Protein AF-A0A0F9NE81-F1 (afdb_monomer_lite)

Secondary structure (DSSP, 8-state):
--EEEEESS--TTS--STTEEESS--SS----SEEEEE--SGGGHHHHHHHHHHHTTTS-EEEESGGGTPPP----TTTSS-TTEE--EE--S---TT-SHHHH--S-EEPPP---SEE--S-GGGS-HHHHHHHHHHHHTS--BTTB---EE-S---GGG--HHHHHHHHHH--SEE-----SGGGHHHHHHHHHH---TT-S-S-SSB-----SSSS--SS--PPPP--

Radius of gyration: 19.08 Å; chains: 1; bounding box: 47×37×56 Å

Sequence (231 aa):
MRIARVFPRRTRATPSDDLAFIGEPGLYPPEVDRVQISVSFTWDIPEAERLALAWQSVAPTEVGGPALKTPAGEFMPGQYLRHGYTITSRGCPLKCWFCPVWKAEPQTIELPIKDGWLIQDDNFLACSEKHVRAVFAMLKRQPRKKGKSQVQFTGGLEPAFLKDWHVDLLADLKPAQIFSAYDTPDDLEPLIVAGKNYRPPGSNSVTKLFAATFSSVMSGRFQCLTKPERR

Structure (mmCIF, N/CA/C/O backbone):
data_AF-A0A0F9NE81-F1
#
_entry.id   AF-A0A0F9NE81-F1
#
loop_
_atom_site.group_PDB
_atom_site.id
_atom_site.type_symbol
_atom_site.label_atom_id
_atom_site.label_alt_id
_atom_site.label_comp_id
_atom_site.label_asym_id
_atom_site.label_entity_id
_atom_site.label_seq_id
_atom_site.pdbx_PDB_ins_code
_atom_site.Cartn_x
_atom_site.Cartn_y
_atom_site.Cartn_z
_atom_site.occupancy
_atom_site.B_iso_or_equiv
_atom_site.auth_seq_id
_atom_site.auth_comp_id
_atom_site.auth_asym_id
_atom_site.auth_atom_id
_atom_site.pdbx_PDB_model_num
ATOM 1 N N . MET A 1 1 ? -3.888 -4.250 -23.748 1.00 83.94 1 MET A N 1
ATOM 2 C CA . MET A 1 1 ? -2.462 -3.924 -23.573 1.00 83.94 1 MET A CA 1
ATOM 3 C C . MET A 1 1 ? -1.857 -4.921 -22.594 1.00 83.94 1 MET A C 1
ATOM 5 O O . MET A 1 1 ? -2.375 -5.042 -21.489 1.00 83.94 1 MET A O 1
ATOM 9 N N . ARG A 1 2 ? -0.842 -5.682 -23.008 1.00 93.38 2 ARG A N 1
ATOM 10 C CA . ARG A 1 2 ? -0.093 -6.654 -22.200 1.00 93.38 2 ARG A CA 1
ATOM 11 C C . ARG A 1 2 ? 1.099 -5.947 -21.559 1.00 93.38 2 ARG A C 1
ATOM 13 O O . ARG A 1 2 ? 1.924 -5.383 -22.270 1.00 93.38 2 ARG A O 1
ATOM 20 N N . ILE A 1 3 ? 1.181 -5.973 -20.231 1.00 95.44 3 ILE A N 1
ATOM 21 C CA . ILE A 1 3 ? 2.242 -5.298 -19.475 1.00 95.44 3 ILE A CA 1
ATOM 22 C C . ILE A 1 3 ? 3.012 -6.337 -18.664 1.00 95.44 3 ILE A C 1
ATOM 24 O O . ILE A 1 3 ? 2.429 -6.974 -17.782 1.00 95.44 3 ILE A O 1
ATOM 28 N N . ALA A 1 4 ? 4.314 -6.465 -18.916 1.00 96.88 4 ALA A N 1
ATOM 29 C CA . ALA A 1 4 ? 5.210 -7.187 -18.020 1.00 96.88 4 ALA A CA 1
ATOM 30 C C . ALA A 1 4 ? 5.501 -6.316 -16.793 1.00 96.88 4 ALA A C 1
ATOM 32 O O . ALA A 1 4 ? 6.042 -5.216 -16.908 1.00 96.88 4 ALA A O 1
ATOM 33 N N . ARG A 1 5 ? 5.134 -6.799 -15.608 1.00 96.69 5 ARG A N 1
ATOM 34 C CA . ARG A 1 5 ? 5.411 -6.137 -14.331 1.00 96.69 5 ARG A CA 1
ATOM 35 C C . ARG A 1 5 ? 6.623 -6.786 -13.703 1.00 96.69 5 ARG A C 1
ATOM 37 O O . ARG A 1 5 ? 6.573 -7.948 -13.310 1.00 96.69 5 ARG A O 1
ATOM 44 N N . VAL A 1 6 ? 7.704 -6.035 -13.615 1.00 97.44 6 VAL A N 1
ATOM 45 C CA . VAL A 1 6 ? 8.994 -6.534 -13.152 1.00 97.44 6 VAL A CA 1
ATOM 46 C C . VAL A 1 6 ? 9.261 -5.991 -11.755 1.00 97.44 6 VAL A C 1
ATOM 48 O O . VAL A 1 6 ? 9.052 -4.810 -11.471 1.00 97.44 6 VAL A O 1
ATOM 51 N N . PHE A 1 7 ? 9.725 -6.860 -10.866 1.00 97.38 7 PHE A N 1
ATOM 52 C CA . PHE A 1 7 ? 10.037 -6.518 -9.486 1.00 97.38 7 PHE A CA 1
ATOM 53 C C . PHE A 1 7 ? 11.508 -6.843 -9.192 1.00 97.38 7 PHE A C 1
ATOM 55 O O . PHE A 1 7 ? 11.942 -7.964 -9.471 1.00 97.38 7 PHE A O 1
ATOM 62 N N . PRO A 1 8 ? 12.266 -5.933 -8.551 1.00 96.75 8 PRO A N 1
ATOM 63 C CA . PRO A 1 8 ? 13.643 -6.212 -8.129 1.00 96.75 8 PRO A CA 1
ATOM 64 C C . PRO A 1 8 ? 13.771 -7.411 -7.180 1.00 96.75 8 PRO A C 1
ATOM 66 O O . PRO A 1 8 ? 14.813 -8.056 -7.104 1.00 96.75 8 PRO A O 1
ATOM 69 N N . ARG A 1 9 ? 12.706 -7.734 -6.431 1.00 94.75 9 ARG A N 1
ATOM 70 C CA . ARG A 1 9 ? 12.662 -8.914 -5.563 1.00 94.75 9 ARG A CA 1
ATOM 71 C C . ARG A 1 9 ? 11.263 -9.460 -5.336 1.00 94.75 9 ARG A C 1
ATOM 73 O O . ARG A 1 9 ? 10.263 -8.748 -5.418 1.00 94.75 9 ARG A O 1
ATOM 80 N N . ARG A 1 10 ? 11.212 -10.731 -4.929 1.00 95.12 10 ARG A N 1
ATOM 81 C CA . ARG A 1 10 ? 9.987 -11.388 -4.466 1.00 95.12 10 ARG A CA 1
ATOM 82 C C . ARG A 1 10 ? 9.644 -10.966 -3.039 1.00 95.12 10 ARG A C 1
ATOM 84 O O . ARG A 1 10 ? 10.470 -11.049 -2.134 1.00 95.12 10 ARG A O 1
ATOM 91 N N . THR A 1 11 ? 8.385 -10.611 -2.821 1.00 93.94 11 THR A N 1
ATOM 92 C CA . THR A 1 11 ? 7.780 -10.407 -1.501 1.00 93.94 11 THR A CA 1
ATOM 93 C C . THR A 1 11 ? 6.480 -11.209 -1.391 1.00 93.94 11 THR A C 1
ATOM 95 O O . THR A 1 11 ? 6.041 -11.857 -2.343 1.00 93.94 11 THR A O 1
ATOM 98 N N . ARG A 1 12 ? 5.821 -11.159 -0.226 1.00 93.62 12 ARG A N 1
ATOM 99 C CA . ARG A 1 12 ? 4.468 -11.725 -0.064 1.00 93.62 12 ARG A CA 1
ATOM 100 C C . ARG A 1 12 ? 3.414 -10.982 -0.890 1.00 93.62 12 ARG A C 1
ATOM 102 O O . ARG A 1 12 ? 2.412 -11.589 -1.256 1.00 93.62 12 ARG A O 1
ATOM 109 N N . ALA A 1 13 ? 3.664 -9.707 -1.180 1.00 94.50 13 ALA A N 1
ATOM 110 C CA . ALA A 1 13 ? 2.779 -8.857 -1.958 1.00 94.50 13 ALA A CA 1
ATOM 111 C C . ALA A 1 13 ? 3.018 -8.973 -3.468 1.00 94.50 13 ALA A C 1
ATOM 113 O O . ALA A 1 13 ? 2.185 -8.501 -4.230 1.00 94.50 13 ALA A O 1
ATOM 114 N N . THR A 1 14 ? 4.102 -9.617 -3.917 1.00 95.25 14 THR A N 1
ATOM 115 C CA . THR A 1 14 ? 4.347 -9.808 -5.352 1.00 95.25 14 THR A CA 1
ATOM 116 C C . THR A 1 14 ? 3.206 -10.636 -5.967 1.00 95.25 14 THR A C 1
ATOM 118 O O . THR A 1 14 ? 2.890 -11.711 -5.418 1.00 95.25 14 THR A O 1
ATOM 121 N N . PRO A 1 15 ? 2.580 -10.153 -7.063 1.00 96.19 15 PRO A N 1
ATOM 122 C CA . PRO A 1 15 ? 1.607 -10.916 -7.839 1.00 96.19 15 PRO A CA 1
ATOM 123 C C . PRO A 1 15 ? 2.171 -12.266 -8.290 1.00 96.19 15 PRO A C 1
ATOM 125 O O . PRO A 1 15 ? 3.383 -12.482 -8.304 1.00 96.19 15 PRO A O 1
ATOM 128 N N . SER A 1 16 ? 1.282 -13.203 -8.595 1.00 93.00 16 SER A N 1
ATOM 129 C CA . SER A 1 16 ? 1.643 -14.582 -8.947 1.00 93.00 16 SER A CA 1
ATOM 130 C C . SER A 1 16 ? 1.145 -15.000 -10.325 1.00 93.00 16 SER A C 1
ATOM 132 O O . SER A 1 16 ? 1.100 -16.192 -10.599 1.00 93.00 16 SER A O 1
ATOM 134 N N . ASP A 1 17 ? 0.704 -14.043 -11.135 1.00 94.12 17 ASP A N 1
ATOM 135 C CA . ASP A 1 17 ? 0.271 -14.286 -12.506 1.00 94.12 17 ASP A CA 1
ATOM 136 C C . ASP A 1 17 ? 1.465 -14.280 -13.480 1.00 94.12 17 ASP A C 1
ATOM 138 O O . ASP A 1 17 ? 2.561 -13.832 -13.133 1.00 94.12 17 ASP A O 1
ATOM 142 N N . ASP A 1 18 ? 1.237 -14.760 -14.701 1.00 93.88 18 ASP A N 1
ATOM 143 C CA . ASP A 1 18 ? 2.292 -15.030 -15.689 1.00 93.88 18 ASP A CA 1
ATOM 144 C C . ASP A 1 18 ? 3.001 -13.777 -16.220 1.00 93.88 18 ASP A C 1
ATOM 146 O O . ASP A 1 18 ? 4.070 -13.874 -16.818 1.00 93.88 18 ASP A O 1
ATOM 150 N N . LEU A 1 19 ? 2.426 -12.591 -16.006 1.00 95.75 19 LEU A N 1
ATOM 151 C CA . LEU A 1 19 ? 3.010 -11.319 -16.424 1.00 95.75 19 LEU A CA 1
ATOM 152 C C . LEU A 1 19 ? 3.724 -10.594 -15.270 1.00 95.75 19 LEU A C 1
ATOM 154 O O . LEU A 1 19 ? 4.053 -9.413 -15.404 1.00 95.75 19 LEU A O 1
ATOM 158 N N . ALA A 1 20 ? 3.954 -11.272 -14.141 1.00 96.25 20 ALA A N 1
ATOM 159 C CA . ALA A 1 20 ? 4.722 -10.769 -13.009 1.00 96.25 20 ALA A CA 1
ATOM 160 C C . ALA A 1 20 ? 6.095 -11.458 -12.919 1.00 96.25 20 ALA A C 1
ATOM 162 O O . ALA A 1 20 ? 6.207 -12.641 -12.598 1.00 96.25 20 ALA A O 1
ATOM 163 N N . PHE A 1 21 ? 7.159 -10.691 -13.143 1.00 96.75 21 PHE A N 1
ATOM 164 C CA . PHE A 1 21 ? 8.534 -11.180 -13.223 1.00 96.75 21 PHE A CA 1
ATOM 165 C C . PHE A 1 21 ? 9.380 -10.693 -12.054 1.00 96.75 21 PHE A C 1
ATOM 167 O O . PHE A 1 21 ? 9.176 -9.606 -11.512 1.00 96.75 21 PHE A O 1
ATOM 174 N N . ILE A 1 22 ? 10.368 -11.500 -11.676 1.00 96.38 22 ILE A N 1
ATOM 175 C CA . ILE A 1 22 ? 11.385 -11.127 -10.695 1.00 96.38 22 ILE A CA 1
ATOM 176 C C . ILE A 1 22 ? 12.741 -11.326 -11.350 1.00 96.38 22 ILE A C 1
ATOM 178 O O . ILE A 1 22 ? 13.065 -12.447 -11.739 1.00 96.38 22 ILE A O 1
ATOM 182 N N . GLY A 1 23 ? 13.525 -10.256 -11.424 1.00 92.75 23 GLY A N 1
ATOM 183 C CA . GLY A 1 23 ? 14.820 -10.275 -12.092 1.00 92.75 23 GLY A CA 1
ATOM 184 C C . GLY A 1 23 ? 14.729 -10.065 -13.607 1.00 92.75 23 GLY A C 1
ATOM 185 O O . GLY A 1 23 ? 13.815 -9.409 -14.114 1.00 92.75 23 GLY A O 1
ATOM 186 N N . GLU A 1 24 ? 15.739 -10.570 -14.308 1.00 94.75 24 GLU A N 1
ATOM 187 C CA . GLU A 1 24 ? 15.947 -10.404 -15.750 1.00 94.75 24 GLU A CA 1
ATOM 188 C C . GLU A 1 24 ? 14.890 -11.120 -16.607 1.00 94.75 24 GLU A C 1
ATOM 190 O O . GLU A 1 24 ? 14.226 -12.045 -16.122 1.00 94.75 24 GLU A O 1
ATOM 195 N N . PRO A 1 25 ? 14.735 -10.728 -17.887 1.00 94.06 25 PRO A N 1
ATOM 196 C CA . PRO A 1 25 ? 13.959 -11.523 -18.826 1.00 94.06 25 PRO A CA 1
ATOM 197 C C . PRO A 1 25 ? 14.569 -12.923 -18.972 1.00 94.06 25 PRO A C 1
ATOM 199 O O . PRO A 1 25 ? 15.787 -13.096 -18.993 1.00 94.06 25 PRO A O 1
ATOM 202 N N . GLY A 1 26 ? 13.710 -13.939 -19.071 1.00 90.62 26 GLY A N 1
ATOM 203 C CA . GLY A 1 26 ? 14.148 -15.298 -19.390 1.00 90.62 26 GLY A CA 1
ATOM 204 C C . GLY A 1 26 ? 14.634 -15.422 -20.838 1.00 90.62 26 GLY A C 1
ATOM 205 O O . GLY A 1 26 ? 14.509 -14.490 -21.627 1.00 90.62 26 GLY A O 1
ATOM 206 N N . LEU A 1 27 ? 15.122 -16.610 -21.212 1.00 89.62 27 LEU A N 1
ATOM 207 C CA . LEU A 1 27 ? 15.606 -16.893 -22.575 1.00 89.62 27 LEU A CA 1
ATOM 208 C C . LEU A 1 27 ? 14.540 -16.654 -23.662 1.00 89.62 27 LEU A C 1
ATOM 210 O O . LEU A 1 27 ? 14.871 -16.283 -24.783 1.00 89.62 27 LEU A O 1
ATOM 214 N N . TYR A 1 28 ? 13.268 -16.850 -23.311 1.00 90.44 28 TYR A N 1
ATOM 215 C CA . TYR A 1 28 ? 12.116 -16.615 -24.177 1.00 90.44 28 TYR A CA 1
ATOM 216 C C . TYR A 1 28 ? 11.145 -15.669 -23.457 1.00 90.44 28 TYR A C 1
ATOM 218 O O . TYR A 1 28 ? 10.222 -16.139 -22.783 1.00 90.44 28 TYR A O 1
ATOM 226 N N . PRO A 1 29 ? 11.387 -14.345 -23.495 1.00 88.56 29 PRO A N 1
ATOM 227 C CA . PRO A 1 29 ? 10.509 -13.386 -22.840 1.00 88.56 29 PRO A CA 1
ATOM 228 C C . PRO A 1 29 ? 9.143 -13.353 -23.544 1.00 88.56 29 PRO A C 1
ATOM 230 O O . PRO A 1 29 ? 9.068 -13.566 -24.756 1.00 88.56 29 PRO A O 1
ATOM 233 N N . PRO A 1 30 ? 8.046 -13.101 -22.809 1.00 89.50 30 PRO A N 1
ATOM 234 C CA . PRO A 1 30 ? 6.728 -13.003 -23.420 1.00 89.50 30 PRO A CA 1
ATOM 235 C C . PRO A 1 30 ? 6.648 -11.790 -24.350 1.00 89.50 30 PRO A C 1
ATOM 237 O O . PRO A 1 30 ? 7.248 -10.747 -24.089 1.00 89.50 30 PRO A O 1
ATOM 240 N N . GLU A 1 31 ? 5.811 -11.885 -25.377 1.00 93.00 31 GLU A N 1
ATOM 241 C CA . GLU A 1 31 ? 5.428 -10.710 -26.151 1.00 93.00 31 GLU A CA 1
ATOM 242 C C . GLU A 1 31 ? 4.540 -9.790 -25.304 1.00 93.00 31 GLU A C 1
ATOM 244 O O . GLU A 1 31 ? 3.419 -10.146 -24.923 1.00 93.00 31 GLU A O 1
ATOM 249 N N . VAL A 1 32 ? 5.037 -8.591 -25.015 1.00 96.44 32 VAL A N 1
ATOM 250 C CA . VAL A 1 32 ? 4.342 -7.572 -24.225 1.00 96.44 32 VAL A CA 1
ATOM 251 C C . VAL A 1 32 ? 4.456 -6.215 -24.901 1.00 96.44 32 VAL A C 1
ATOM 253 O O . VAL A 1 32 ? 5.421 -5.940 -25.604 1.00 96.44 32 VAL A O 1
ATOM 256 N N . ASP A 1 33 ? 3.468 -5.354 -24.673 1.00 96.94 33 ASP A N 1
ATOM 257 C CA . ASP A 1 33 ? 3.447 -4.017 -25.269 1.00 96.94 33 ASP A CA 1
ATOM 258 C C . ASP A 1 33 ? 4.377 -3.057 -24.511 1.00 96.94 33 ASP A C 1
ATOM 260 O O . ASP A 1 33 ? 4.914 -2.117 -25.095 1.00 96.94 33 ASP A O 1
ATOM 264 N N . ARG A 1 34 ? 4.542 -3.272 -23.195 1.00 96.94 34 ARG A N 1
ATOM 265 C CA . ARG A 1 34 ? 5.405 -2.483 -22.301 1.00 96.94 34 ARG A CA 1
ATOM 266 C C . ARG A 1 34 ? 5.920 -3.311 -21.129 1.00 96.94 34 ARG A C 1
ATOM 268 O O . ARG A 1 34 ? 5.266 -4.258 -20.682 1.00 96.94 34 ARG A O 1
ATOM 275 N N . VAL A 1 35 ? 7.048 -2.878 -20.579 1.00 97.62 35 VAL A N 1
ATOM 276 C CA . VAL A 1 35 ? 7.594 -3.354 -19.307 1.00 97.62 35 VAL A CA 1
ATOM 277 C C . VAL A 1 35 ? 7.510 -2.231 -18.281 1.00 97.62 35 VAL A C 1
ATOM 279 O O . VAL A 1 35 ? 7.878 -1.090 -18.550 1.00 97.62 35 VAL A O 1
ATOM 282 N N . GLN A 1 36 ? 7.041 -2.555 -17.082 1.00 96.44 36 GLN A N 1
ATOM 283 C CA . GLN A 1 36 ? 7.003 -1.625 -15.963 1.00 96.44 36 GLN A CA 1
ATOM 284 C C . GLN A 1 36 ? 7.694 -2.239 -14.757 1.00 96.44 36 GLN A C 1
ATOM 286 O O . GLN A 1 36 ? 7.248 -3.251 -14.208 1.00 96.44 36 GLN A O 1
ATOM 291 N N . ILE A 1 37 ? 8.786 -1.609 -14.342 1.00 97.06 37 ILE A N 1
ATOM 292 C CA . ILE A 1 37 ? 9.553 -2.007 -13.171 1.00 97.06 37 ILE A CA 1
ATOM 293 C C . ILE A 1 37 ? 9.000 -1.256 -11.965 1.00 97.06 37 ILE A C 1
ATOM 295 O O . ILE A 1 37 ? 9.088 -0.032 -11.888 1.00 97.06 37 ILE A O 1
ATOM 299 N N . SER A 1 38 ? 8.422 -1.996 -11.020 1.00 95.19 38 SER A N 1
ATOM 300 C CA . SER A 1 38 ? 7.841 -1.443 -9.797 1.00 95.19 38 SER A CA 1
ATOM 301 C C . SER A 1 38 ? 8.807 -1.601 -8.624 1.00 95.19 38 SER A C 1
ATOM 303 O O . SER A 1 38 ? 9.006 -2.700 -8.100 1.00 95.19 38 SER A O 1
ATOM 305 N N . VAL A 1 39 ? 9.358 -0.482 -8.161 1.00 94.44 39 VAL A N 1
ATOM 306 C CA . VAL A 1 39 ? 10.347 -0.415 -7.083 1.00 94.44 39 VAL A CA 1
ATOM 307 C C . VAL A 1 39 ? 9.670 -0.023 -5.774 1.00 94.44 39 VAL A C 1
ATOM 309 O O . VAL A 1 39 ? 9.264 1.122 -5.569 1.00 94.44 39 VAL A O 1
ATOM 312 N N . SER A 1 40 ? 9.539 -0.985 -4.861 1.00 91.12 40 SER A N 1
ATOM 313 C CA . SER A 1 40 ? 8.933 -0.746 -3.543 1.00 91.12 40 SER A CA 1
ATOM 314 C C . SER A 1 40 ? 9.908 -0.154 -2.526 1.00 91.12 40 SER A C 1
ATOM 316 O O . SER A 1 40 ? 9.478 0.556 -1.623 1.00 91.12 40 SER A O 1
ATOM 318 N N . PHE A 1 41 ? 11.205 -0.441 -2.656 1.00 91.00 41 PHE A N 1
ATOM 319 C CA . PHE A 1 41 ? 12.218 -0.090 -1.663 1.00 91.00 41 PHE A CA 1
ATOM 320 C C . PHE A 1 41 ? 13.347 0.738 -2.273 1.00 91.00 41 PHE A C 1
ATOM 322 O O . PHE A 1 41 ? 13.853 0.412 -3.343 1.00 91.00 41 PHE A O 1
ATOM 329 N N . THR A 1 42 ? 13.787 1.787 -1.579 1.00 91.50 42 THR A N 1
ATOM 330 C CA . THR A 1 42 ? 14.818 2.711 -2.086 1.00 91.50 42 THR A CA 1
ATOM 331 C C . THR A 1 42 ? 16.174 2.038 -2.301 1.00 91.50 42 THR A C 1
ATOM 333 O O . THR A 1 42 ? 16.909 2.410 -3.207 1.00 91.50 42 THR A O 1
ATOM 336 N N . TRP A 1 43 ? 16.498 0.993 -1.538 1.00 94.06 43 TRP A N 1
ATOM 337 C CA . TRP A 1 43 ? 17.731 0.221 -1.730 1.00 94.06 43 TRP A CA 1
ATOM 338 C C . TRP A 1 43 ? 17.689 -0.733 -2.929 1.00 94.06 43 TRP A C 1
ATOM 340 O O . TRP A 1 43 ? 18.725 -1.291 -3.278 1.00 94.06 43 TRP A O 1
ATOM 350 N N . ASP A 1 44 ? 16.525 -0.911 -3.558 1.00 96.19 44 ASP A N 1
ATOM 351 C CA . ASP A 1 44 ? 16.372 -1.693 -4.789 1.00 96.19 44 ASP A CA 1
ATOM 352 C C . ASP A 1 44 ? 16.448 -0.837 -6.053 1.00 96.19 44 ASP A C 1
ATOM 354 O O . ASP A 1 44 ? 16.364 -1.382 -7.150 1.00 96.19 44 ASP A O 1
ATOM 358 N N . ILE A 1 45 ? 16.625 0.481 -5.923 1.00 95.69 45 ILE A N 1
ATOM 359 C CA . ILE A 1 45 ? 16.759 1.384 -7.072 1.00 95.69 45 ILE A CA 1
ATOM 360 C C . ILE A 1 45 ? 17.912 0.954 -8.001 1.00 95.69 45 ILE A C 1
ATOM 362 O O . ILE A 1 45 ? 17.647 0.819 -9.194 1.00 95.69 45 ILE A O 1
ATOM 366 N N . PRO A 1 46 ? 19.129 0.618 -7.513 1.00 97.38 46 PRO A N 1
ATOM 367 C CA . PRO A 1 46 ? 20.207 0.175 -8.405 1.00 97.38 46 PRO A CA 1
ATOM 368 C C . PRO A 1 46 ? 19.870 -1.110 -9.173 1.00 97.38 46 PRO A C 1
ATOM 370 O O . PRO A 1 46 ? 20.226 -1.264 -10.339 1.00 97.38 46 PRO A O 1
ATOM 373 N N . GLU A 1 47 ? 19.151 -2.039 -8.535 1.00 97.56 47 GLU A N 1
ATOM 374 C CA . GLU A 1 47 ? 18.699 -3.260 -9.207 1.00 97.56 47 GLU A CA 1
ATOM 375 C C . GLU A 1 47 ? 17.616 -2.948 -10.241 1.00 97.56 47 GLU A C 1
ATOM 377 O O . GLU A 1 47 ? 17.621 -3.509 -11.330 1.00 97.56 47 GLU A O 1
ATOM 382 N N . ALA A 1 48 ? 16.711 -2.018 -9.948 1.00 97.06 48 ALA A N 1
ATOM 383 C CA . ALA A 1 48 ? 15.692 -1.588 -10.893 1.00 97.06 48 ALA A CA 1
ATOM 384 C C . ALA A 1 48 ? 16.286 -0.935 -12.149 1.00 97.06 48 ALA A C 1
ATOM 386 O O . ALA A 1 48 ? 15.825 -1.220 -13.249 1.00 97.06 48 ALA A O 1
ATOM 387 N N . GLU A 1 49 ? 17.325 -0.110 -12.001 1.00 97.25 49 GLU A N 1
ATOM 388 C CA . GLU A 1 49 ? 18.055 0.492 -13.125 1.00 97.25 49 GLU A CA 1
ATOM 389 C C . GLU A 1 49 ? 18.730 -0.581 -13.988 1.00 97.25 49 GLU A C 1
ATOM 391 O O . GLU A 1 49 ? 18.600 -0.579 -15.213 1.00 97.25 49 GLU A O 1
ATOM 396 N N . ARG A 1 50 ? 19.382 -1.560 -13.350 1.00 97.94 50 ARG A N 1
ATOM 397 C CA . ARG A 1 50 ? 19.985 -2.709 -14.035 1.00 97.94 50 ARG A CA 1
ATOM 398 C C . ARG A 1 50 ? 18.941 -3.529 -14.800 1.00 97.94 50 ARG A C 1
ATOM 400 O O . ARG A 1 50 ? 19.168 -3.907 -15.947 1.00 97.94 50 ARG A O 1
ATOM 407 N N . LEU A 1 51 ? 17.783 -3.774 -14.186 1.00 97.88 51 LEU A N 1
ATOM 408 C CA . LEU A 1 51 ? 16.670 -4.478 -14.820 1.00 97.88 51 LEU A CA 1
ATOM 409 C C . LEU A 1 51 ? 16.063 -3.676 -15.971 1.00 97.88 51 LEU A C 1
ATOM 411 O O . LEU A 1 51 ? 15.693 -4.275 -16.976 1.00 97.88 51 LEU A O 1
ATOM 415 N N . ALA A 1 52 ? 16.003 -2.348 -15.879 1.00 97.56 52 ALA A N 1
ATOM 416 C CA . ALA A 1 52 ? 15.507 -1.510 -16.968 1.00 97.56 52 ALA A CA 1
ATOM 417 C C . ALA A 1 52 ? 16.342 -1.701 -18.237 1.00 97.56 52 ALA A C 1
ATOM 419 O O . ALA A 1 52 ? 15.788 -1.904 -19.315 1.00 97.56 52 ALA A O 1
ATOM 420 N N . LEU A 1 53 ? 17.669 -1.748 -18.088 1.00 97.50 53 LEU A N 1
ATOM 421 C CA . LEU A 1 53 ? 18.591 -2.029 -19.189 1.00 97.50 53 LEU A CA 1
ATOM 422 C C . LEU A 1 53 ? 18.432 -3.448 -19.749 1.00 97.50 53 LEU A C 1
ATOM 424 O O . LEU A 1 53 ? 18.559 -3.640 -20.955 1.00 97.50 53 LEU A O 1
ATOM 428 N N . ALA A 1 54 ? 18.155 -4.441 -18.901 1.00 96.56 54 ALA A N 1
ATOM 429 C CA . ALA A 1 54 ? 17.960 -5.821 -19.345 1.00 96.56 54 ALA A CA 1
ATOM 430 C C . ALA A 1 54 ? 16.641 -6.006 -20.115 1.00 96.56 54 ALA A C 1
ATOM 432 O O . ALA A 1 54 ? 16.592 -6.734 -21.102 1.00 96.56 54 ALA A O 1
ATOM 433 N N . TRP A 1 55 ? 15.574 -5.337 -19.675 1.00 97.31 55 TRP A N 1
ATOM 434 C CA . TRP A 1 55 ? 14.234 -5.475 -20.242 1.00 97.31 55 TRP A CA 1
ATOM 435 C C . TRP A 1 55 ? 13.962 -4.562 -21.448 1.00 97.31 55 TRP A C 1
ATOM 437 O O . TRP A 1 55 ? 13.034 -4.843 -22.207 1.00 97.31 55 TRP A O 1
ATOM 447 N N . GLN A 1 56 ? 14.780 -3.528 -21.688 1.00 96.25 56 GLN A N 1
ATOM 448 C CA . GLN A 1 56 ? 14.598 -2.606 -22.823 1.00 96.25 56 GLN A CA 1
ATOM 449 C C . GLN A 1 56 ? 14.646 -3.296 -24.199 1.00 96.25 56 GLN A C 1
ATOM 451 O O . GLN A 1 56 ? 14.098 -2.773 -25.164 1.00 96.25 56 GLN A O 1
ATOM 456 N N . SER A 1 57 ? 15.306 -4.457 -24.299 1.00 93.38 57 SER A N 1
ATOM 457 C CA . SER A 1 57 ? 15.373 -5.265 -25.524 1.00 93.38 57 SER A CA 1
ATOM 458 C C . SER A 1 57 ? 14.073 -6.018 -25.820 1.00 93.38 57 SER A C 1
ATOM 460 O O . SER A 1 57 ? 13.868 -6.451 -26.950 1.00 93.38 57 SER A O 1
ATOM 462 N N . VAL A 1 58 ? 13.201 -6.174 -24.818 1.00 95.62 58 VAL A N 1
ATOM 463 C CA . VAL A 1 58 ? 11.919 -6.880 -24.928 1.00 95.62 58 VAL A CA 1
ATOM 464 C C . VAL A 1 58 ? 10.811 -5.920 -25.356 1.00 95.62 58 VAL A C 1
ATOM 466 O O . VAL A 1 58 ? 10.075 -6.211 -26.294 1.00 95.62 58 VAL A O 1
ATOM 469 N N . ALA A 1 59 ? 10.676 -4.783 -24.666 1.00 96.69 59 ALA A N 1
ATOM 470 C CA . ALA A 1 59 ? 9.661 -3.765 -24.941 1.00 96.69 59 ALA A CA 1
ATOM 471 C C . ALA A 1 59 ? 10.036 -2.418 -24.283 1.00 96.69 59 ALA A C 1
ATOM 473 O O . ALA A 1 59 ? 10.906 -2.385 -23.403 1.00 96.69 59 ALA A O 1
ATOM 474 N N . PRO A 1 60 ? 9.363 -1.299 -24.637 1.00 97.50 60 PRO A N 1
ATOM 475 C CA . PRO A 1 60 ? 9.544 -0.023 -23.947 1.00 97.50 60 PRO A CA 1
ATOM 476 C C . PRO A 1 60 ? 9.397 -0.185 -22.431 1.00 97.50 60 PRO A C 1
ATOM 478 O O . PRO A 1 60 ? 8.385 -0.704 -21.951 1.00 97.50 60 PRO A O 1
ATOM 481 N N . THR A 1 61 ? 10.431 0.228 -21.696 1.00 97.38 61 THR A N 1
ATOM 482 C CA . THR A 1 61 ? 10.566 -0.033 -20.259 1.00 97.38 61 THR A CA 1
ATOM 483 C C . THR A 1 61 ? 10.502 1.262 -19.455 1.00 97.38 61 THR A C 1
ATOM 485 O O . THR A 1 61 ? 11.237 2.209 -19.723 1.00 97.38 61 THR A O 1
ATOM 488 N N . GLU A 1 62 ? 9.633 1.288 -18.447 1.00 95.69 62 GLU A N 1
ATOM 489 C CA . GLU A 1 62 ? 9.468 2.394 -17.501 1.00 95.69 62 GLU A CA 1
ATOM 490 C C . GLU A 1 62 ? 9.792 1.912 -16.079 1.00 95.69 62 GLU A C 1
ATOM 492 O O . GLU A 1 62 ? 9.423 0.801 -15.690 1.00 95.69 62 GLU A O 1
ATOM 497 N N . VAL A 1 63 ? 10.453 2.755 -15.283 1.00 95.25 63 VAL A N 1
ATOM 498 C CA . VAL A 1 63 ? 10.727 2.484 -13.865 1.00 95.25 63 VAL A CA 1
ATOM 499 C C . VAL A 1 63 ? 9.873 3.414 -13.013 1.00 95.25 63 VAL A C 1
ATOM 501 O O . VAL A 1 63 ? 9.863 4.626 -13.218 1.00 95.25 63 VAL A O 1
ATOM 504 N N . GLY A 1 64 ? 9.159 2.852 -12.044 1.00 92.75 64 GLY A N 1
ATOM 505 C CA . GLY A 1 64 ? 8.305 3.605 -11.134 1.00 92.75 64 GLY A CA 1
ATOM 506 C C . GLY A 1 64 ? 8.128 2.902 -9.796 1.00 92.75 64 GLY A C 1
ATOM 507 O O . GLY A 1 64 ? 8.820 1.937 -9.473 1.00 92.75 64 GLY A O 1
ATOM 508 N N . GLY A 1 65 ? 7.173 3.380 -9.007 1.00 88.88 65 GLY A N 1
ATOM 509 C CA . GLY A 1 65 ? 6.779 2.770 -7.743 1.00 88.88 65 GLY A CA 1
ATOM 510 C C . GLY A 1 65 ? 7.114 3.622 -6.515 1.00 88.88 65 GLY A C 1
ATOM 511 O O . GLY A 1 65 ? 7.722 4.691 -6.628 1.00 88.88 65 GLY A O 1
ATOM 512 N N . PRO A 1 66 ? 6.713 3.157 -5.317 1.00 86.12 66 PRO A N 1
ATOM 513 C CA . PRO A 1 66 ? 6.774 3.955 -4.090 1.00 86.12 66 PRO A CA 1
ATOM 514 C C . PRO A 1 66 ? 8.170 4.488 -3.742 1.00 86.12 66 PRO A C 1
ATOM 516 O O . PRO A 1 66 ? 8.299 5.607 -3.247 1.00 86.12 66 PRO A O 1
ATOM 519 N N . ALA A 1 67 ? 9.228 3.728 -4.042 1.00 89.25 67 ALA A N 1
ATOM 520 C CA . ALA A 1 67 ? 10.605 4.133 -3.761 1.00 89.25 67 ALA A CA 1
ATOM 521 C C . ALA A 1 67 ? 11.038 5.386 -4.533 1.00 89.25 67 ALA A C 1
ATOM 523 O O . ALA A 1 67 ? 11.818 6.190 -4.022 1.00 89.25 67 ALA A O 1
ATOM 524 N N . LEU A 1 68 ? 10.512 5.555 -5.748 1.00 87.06 68 LEU A N 1
ATOM 525 C CA . LEU A 1 68 ? 10.805 6.687 -6.623 1.00 87.06 68 LEU A CA 1
ATOM 526 C C . LEU A 1 68 ? 9.854 7.865 -6.397 1.00 87.06 68 LEU A C 1
ATOM 528 O O . LEU A 1 68 ? 9.979 8.882 -7.072 1.00 87.06 68 LEU A O 1
ATOM 532 N N . LYS A 1 69 ? 8.922 7.754 -5.436 1.00 82.25 69 LYS A N 1
ATOM 533 C CA . LYS A 1 69 ? 7.923 8.787 -5.117 1.00 82.25 69 LYS A CA 1
ATOM 534 C C . LYS A 1 69 ?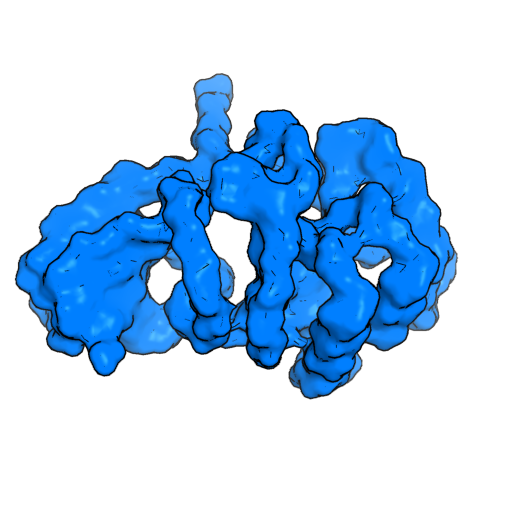 7.093 9.203 -6.335 1.00 82.25 69 LYS A C 1
ATOM 536 O O . LYS A 1 69 ? 6.620 10.334 -6.412 1.00 82.25 69 LYS A O 1
ATOM 541 N N . THR A 1 70 ? 6.929 8.300 -7.298 1.00 77.25 70 THR A N 1
ATOM 542 C CA . THR A 1 70 ? 6.046 8.530 -8.438 1.00 77.25 70 THR A CA 1
ATOM 543 C C . THR A 1 70 ? 4.606 8.542 -7.930 1.00 77.25 70 THR A C 1
ATOM 545 O O . THR A 1 70 ? 4.226 7.557 -7.284 1.00 77.25 70 THR A O 1
ATOM 548 N N . PRO A 1 71 ? 3.810 9.594 -8.211 1.00 71.00 71 PRO A N 1
ATOM 549 C CA . PRO A 1 71 ? 2.398 9.620 -7.860 1.00 71.00 71 PRO A CA 1
ATOM 550 C C . PRO A 1 71 ? 1.721 8.371 -8.393 1.00 71.00 71 PRO A C 1
ATOM 552 O O . PRO A 1 71 ? 1.910 7.988 -9.553 1.00 71.00 71 PRO A O 1
ATOM 555 N N . ALA A 1 72 ? 0.975 7.705 -7.531 1.00 73.69 72 ALA A N 1
ATOM 556 C CA . ALA A 1 72 ? 0.403 6.430 -7.881 1.00 73.69 72 ALA A CA 1
ATOM 557 C C . ALA A 1 72 ? -1.065 6.640 -8.266 1.00 73.69 72 ALA A C 1
ATOM 559 O O . ALA A 1 72 ? -1.849 7.208 -7.513 1.00 73.69 72 ALA A O 1
ATOM 560 N N . GLY A 1 73 ? -1.427 6.210 -9.476 1.00 81.19 73 GLY A N 1
ATOM 561 C CA . GLY A 1 73 ? -2.774 6.390 -10.020 1.00 81.19 73 GLY A CA 1
ATOM 562 C C . GLY A 1 73 ? -3.827 5.488 -9.367 1.00 81.19 73 GLY A C 1
ATOM 563 O O . GLY A 1 73 ? -3.713 5.082 -8.202 1.00 81.19 73 GLY A O 1
ATOM 564 N N . GLU A 1 74 ? -4.854 5.134 -10.144 1.00 87.94 74 GLU A N 1
ATOM 565 C CA . GLU A 1 74 ? -5.898 4.203 -9.702 1.00 87.94 74 GLU A CA 1
ATOM 566 C C . GLU A 1 74 ? -5.294 2.889 -9.178 1.00 87.94 74 GLU A C 1
ATOM 568 O O . GLU A 1 74 ? -4.313 2.358 -9.706 1.00 87.94 74 GLU A O 1
ATOM 573 N N . PHE A 1 75 ? -5.888 2.359 -8.109 1.00 93.81 75 PHE A N 1
ATOM 574 C CA . PHE A 1 75 ? -5.546 1.041 -7.605 1.00 93.81 75 PHE A CA 1
ATOM 575 C C . PHE A 1 75 ? -6.307 -0.056 -8.364 1.00 93.81 75 PHE A C 1
ATOM 577 O O . PHE A 1 75 ? -7.537 -0.121 -8.342 1.00 93.81 75 PHE A O 1
ATOM 584 N N . MET A 1 76 ? -5.545 -0.965 -8.975 1.00 93.94 76 MET A N 1
ATOM 585 C CA . MET A 1 76 ? -6.055 -2.134 -9.687 1.00 93.94 76 MET A CA 1
ATOM 586 C C . MET A 1 76 ? -5.642 -3.423 -8.952 1.00 93.94 76 MET A C 1
ATOM 588 O O . MET A 1 76 ? -4.448 -3.750 -8.906 1.00 93.94 76 MET A O 1
ATOM 592 N N . PRO A 1 77 ? -6.595 -4.179 -8.373 1.00 94.50 77 PRO A N 1
ATOM 593 C CA . PRO A 1 77 ? -6.297 -5.415 -7.654 1.00 94.50 77 PRO A CA 1
ATOM 594 C C . PRO A 1 77 ? -5.570 -6.434 -8.531 1.00 94.50 77 PRO A C 1
ATOM 596 O O . PRO A 1 77 ? -5.984 -6.709 -9.653 1.00 94.50 77 PRO A O 1
ATOM 599 N N . GLY A 1 78 ? -4.502 -7.043 -8.010 1.00 93.38 78 GLY A N 1
ATOM 600 C CA . GLY A 1 78 ? -3.708 -8.021 -8.760 1.00 93.38 78 GLY A CA 1
ATOM 601 C C . GLY A 1 78 ? -2.654 -7.426 -9.684 1.00 93.38 78 GLY A C 1
ATOM 602 O O . GLY A 1 78 ? -1.774 -8.169 -10.104 1.00 93.38 78 GLY A O 1
ATOM 603 N N . GLN A 1 79 ? -2.694 -6.118 -9.978 1.00 93.12 79 GLN A N 1
ATOM 604 C CA . GLN A 1 79 ? -1.738 -5.508 -10.902 1.00 93.12 79 GLN A CA 1
ATOM 605 C C . GLN A 1 79 ? -0.342 -5.445 -10.273 1.00 93.12 79 GLN A C 1
ATOM 607 O O . GLN A 1 79 ? 0.494 -6.269 -10.603 1.00 93.12 79 GLN A O 1
ATOM 612 N N . TYR A 1 80 ? -0.063 -4.546 -9.330 1.00 94.50 80 TYR A N 1
ATOM 613 C CA . TYR A 1 80 ? 1.266 -4.495 -8.680 1.00 94.50 80 TYR A CA 1
ATOM 614 C C . TYR A 1 80 ? 1.305 -5.150 -7.302 1.00 94.50 80 TYR A C 1
ATOM 616 O O . TYR A 1 80 ? 2.379 -5.376 -6.750 1.00 94.50 80 TYR A O 1
ATOM 624 N N . LEU A 1 81 ? 0.133 -5.478 -6.758 1.00 95.12 81 LEU A N 1
ATOM 625 C CA . LEU A 1 81 ? -0.023 -6.194 -5.502 1.00 95.12 81 LEU A CA 1
ATOM 626 C C . LEU A 1 81 ? -0.839 -7.457 -5.744 1.00 95.12 81 LEU A C 1
ATOM 628 O O . LEU A 1 81 ? -1.814 -7.443 -6.494 1.00 95.12 81 LEU A O 1
ATOM 632 N N . ARG A 1 82 ? -0.452 -8.543 -5.079 1.00 95.56 82 ARG A N 1
ATOM 633 C CA . ARG A 1 82 ? -1.150 -9.827 -5.104 1.00 95.56 82 ARG A CA 1
ATOM 634 C C . ARG A 1 82 ? -2.626 -9.652 -4.746 1.00 95.56 82 ARG A C 1
ATOM 636 O O . ARG A 1 82 ? -2.982 -8.825 -3.909 1.00 95.56 82 ARG A O 1
ATOM 643 N N . HIS A 1 83 ? -3.487 -10.484 -5.324 1.00 94.56 83 HIS A N 1
ATOM 644 C CA . HIS A 1 83 ? -4.883 -10.554 -4.901 1.00 94.56 83 HIS A CA 1
ATOM 645 C C . HIS A 1 83 ? -5.025 -10.761 -3.387 1.00 94.56 83 HIS A C 1
ATOM 647 O O . HIS A 1 83 ? -4.252 -11.488 -2.756 1.00 94.56 83 HIS A O 1
ATOM 653 N N . GLY A 1 84 ? -6.021 -10.085 -2.816 1.00 94.44 84 GLY A N 1
ATOM 654 C CA . GLY A 1 84 ? -6.229 -9.972 -1.376 1.00 94.44 84 GLY A CA 1
ATOM 655 C C . GLY A 1 84 ? -5.678 -8.678 -0.778 1.00 94.44 84 GLY A C 1
ATOM 656 O O . GLY A 1 84 ? -6.194 -8.247 0.247 1.00 94.44 84 GLY A O 1
ATOM 657 N N . TYR A 1 85 ? -4.702 -8.025 -1.413 1.00 96.00 85 TYR A N 1
ATOM 658 C CA . TYR A 1 85 ? -4.300 -6.664 -1.054 1.00 96.00 85 TYR A CA 1
ATOM 659 C C . TYR A 1 85 ? -5.270 -5.630 -1.626 1.00 96.00 85 TYR A C 1
ATOM 661 O O . TYR A 1 85 ? -5.755 -5.796 -2.744 1.00 96.00 85 TYR A O 1
ATOM 669 N N . THR A 1 86 ? -5.529 -4.565 -0.868 1.00 96.50 86 THR A N 1
ATOM 670 C CA . THR A 1 86 ? -6.340 -3.428 -1.305 1.00 96.50 86 THR A CA 1
ATOM 671 C C . THR A 1 86 ? -5.744 -2.103 -0.835 1.00 96.50 86 THR A C 1
ATOM 673 O O . THR A 1 86 ? -5.163 -2.028 0.249 1.00 96.50 86 THR A O 1
ATOM 676 N N . ILE A 1 87 ? -5.864 -1.082 -1.682 1.00 96.00 87 ILE A N 1
ATOM 677 C CA . ILE A 1 87 ? -5.574 0.316 -1.363 1.00 96.00 87 ILE A CA 1
ATOM 678 C C . ILE A 1 87 ? -6.876 1.074 -1.605 1.00 96.00 87 ILE A C 1
ATOM 680 O O . ILE A 1 87 ? -7.364 1.128 -2.736 1.00 96.00 87 ILE A O 1
ATOM 684 N N . THR A 1 88 ? -7.455 1.610 -0.540 1.00 96.88 88 THR A N 1
ATOM 685 C CA . THR A 1 88 ? -8.731 2.333 -0.554 1.00 96.88 88 THR A CA 1
ATOM 686 C C . THR A 1 88 ? -8.546 3.841 -0.488 1.00 96.88 88 THR A C 1
ATOM 688 O O . THR A 1 88 ? -9.414 4.591 -0.920 1.00 96.88 88 THR A O 1
ATOM 691 N N . SER A 1 89 ? -7.377 4.285 -0.048 1.00 95.06 89 SER A N 1
ATOM 692 C CA . SER A 1 89 ? -6.955 5.675 -0.044 1.00 95.06 89 SER A CA 1
ATOM 693 C C . SER A 1 89 ? -5.441 5.781 -0.192 1.00 95.06 89 SER A C 1
ATOM 695 O O . SER A 1 89 ? -4.706 4.812 0.018 1.00 95.06 89 SER A O 1
ATOM 697 N N . ARG A 1 90 ? -4.976 6.968 -0.569 1.00 92.38 90 ARG A N 1
ATOM 698 C CA . ARG 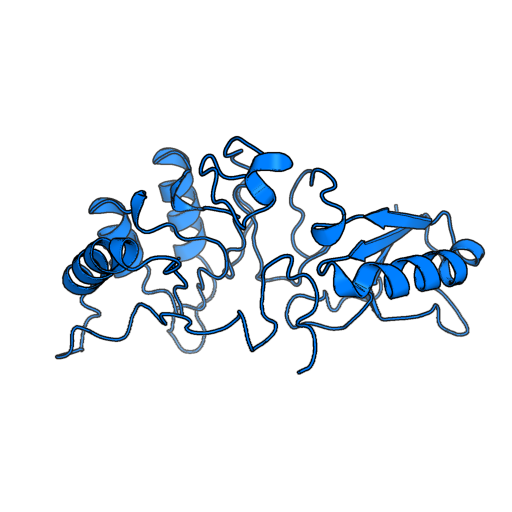A 1 90 ? -3.558 7.317 -0.668 1.00 92.38 90 ARG A CA 1
ATOM 699 C C . ARG A 1 90 ? -3.277 8.639 0.022 1.00 92.38 90 ARG A C 1
ATOM 701 O O . ARG A 1 90 ? -4.184 9.460 0.169 1.00 92.38 90 ARG A O 1
ATOM 708 N N . GLY A 1 91 ? -2.021 8.862 0.376 1.00 90.25 91 GLY A N 1
ATOM 709 C CA . GLY A 1 91 ? -1.575 10.113 0.957 1.00 90.25 91 GLY A CA 1
ATOM 710 C C . GLY A 1 91 ? -1.930 10.251 2.432 1.00 90.25 91 GLY A C 1
ATOM 711 O O . GLY A 1 91 ? -2.811 9.585 2.984 1.00 90.25 91 GLY A O 1
ATOM 712 N N . CYS A 1 92 ? -1.203 11.140 3.097 1.00 89.94 92 CYS A N 1
ATOM 713 C CA . CYS A 1 92 ? -1.348 11.369 4.525 1.00 89.94 92 CYS A CA 1
ATOM 714 C C . CYS A 1 92 ? -1.130 12.854 4.839 1.00 89.94 92 CYS A C 1
ATOM 716 O O . CYS A 1 92 ? -0.109 13.411 4.427 1.00 89.94 92 CYS A O 1
ATOM 718 N N . PRO A 1 93 ? -2.041 13.498 5.595 1.00 91.19 93 PRO A N 1
ATOM 719 C CA . PRO A 1 93 ? -1.898 14.897 5.983 1.00 91.19 93 PRO A CA 1
ATOM 720 C C . PRO A 1 93 ? -0.835 15.111 7.066 1.00 91.19 93 PRO A C 1
ATOM 722 O O . PRO A 1 93 ? -0.423 16.250 7.302 1.00 91.19 93 PRO A O 1
ATOM 725 N N . LEU A 1 94 ? -0.383 14.046 7.742 1.00 88.94 94 LEU A N 1
ATOM 726 C CA . LEU A 1 94 ? 0.658 14.157 8.755 1.00 88.94 94 LEU A CA 1
ATOM 727 C C . LEU A 1 94 ? 2.029 14.362 8.126 1.00 88.94 94 LEU A C 1
ATOM 729 O O . LEU A 1 94 ? 2.496 13.582 7.297 1.00 88.94 94 LEU A O 1
ATOM 733 N N . LYS A 1 95 ? 2.715 15.396 8.606 1.00 90.06 95 LYS A N 1
ATOM 734 C CA . LYS A 1 95 ? 4.047 15.791 8.148 1.00 90.06 95 LYS A CA 1
ATOM 735 C C . LYS A 1 95 ? 5.148 15.164 8.998 1.00 90.06 95 LYS A C 1
ATOM 737 O O . LYS A 1 95 ? 6.050 15.862 9.458 1.00 90.06 95 LYS A O 1
ATOM 742 N N . CYS A 1 96 ? 5.060 13.855 9.237 1.00 86.00 96 CYS A N 1
ATOM 743 C CA . CYS A 1 96 ? 6.055 13.136 10.031 1.00 86.00 96 CYS A CA 1
ATOM 744 C C . CYS A 1 96 ? 7.453 13.339 9.428 1.00 86.00 96 CYS A C 1
ATOM 746 O O . CYS A 1 96 ? 7.638 13.252 8.209 1.00 86.00 96 CYS A O 1
ATOM 748 N N . TRP A 1 97 ? 8.445 13.607 10.278 1.00 83.44 97 TRP A N 1
ATOM 749 C CA . TRP A 1 97 ? 9.794 13.998 9.852 1.00 83.44 97 TRP A CA 1
ATOM 750 C C . TRP A 1 97 ? 10.513 12.907 9.041 1.00 83.44 97 TRP A C 1
ATOM 752 O O . TRP A 1 97 ? 11.299 13.220 8.146 1.00 83.44 97 TRP A O 1
ATOM 762 N N . PHE A 1 98 ? 10.209 11.636 9.315 1.00 82.50 98 PHE A N 1
ATOM 763 C CA . PHE A 1 98 ? 10.798 10.474 8.647 1.00 82.50 98 PHE A CA 1
ATOM 764 C C . PHE A 1 98 ? 10.025 10.033 7.391 1.00 82.50 98 PHE A C 1
ATOM 766 O O . PHE A 1 98 ? 10.579 9.349 6.530 1.00 82.50 98 PHE A O 1
ATOM 773 N N . CYS A 1 99 ? 8.740 10.386 7.276 1.00 85.00 99 CYS A N 1
ATOM 774 C CA . CYS A 1 99 ? 7.852 9.811 6.270 1.00 85.00 99 CYS A CA 1
ATOM 775 C C . CYS A 1 99 ? 7.901 10.611 4.955 1.00 85.00 99 CYS A C 1
ATOM 777 O O . CYS A 1 99 ? 7.719 11.829 4.973 1.00 85.00 99 CYS A O 1
ATOM 779 N N . PRO A 1 100 ? 8.113 9.972 3.788 1.00 82.38 100 PRO A N 1
ATOM 780 C CA . PRO A 1 100 ? 8.105 10.670 2.506 1.00 82.38 100 PRO A CA 1
ATOM 781 C C . PRO A 1 100 ? 6.705 10.846 1.901 1.00 82.38 100 PRO A C 1
ATOM 783 O O . PRO A 1 100 ? 6.587 11.598 0.936 1.00 82.38 100 PRO A O 1
ATOM 786 N N . VAL A 1 101 ? 5.670 10.177 2.432 1.00 86.06 101 VAL A N 1
ATOM 787 C CA . VAL A 1 101 ? 4.316 10.151 1.843 1.00 86.06 101 VAL A CA 1
ATOM 788 C C . VAL A 1 101 ? 3.766 11.557 1.665 1.00 86.06 101 VAL A C 1
ATOM 790 O O . VAL A 1 101 ? 3.441 11.932 0.548 1.00 86.06 101 VAL A O 1
ATOM 793 N N . TRP A 1 102 ? 3.760 12.382 2.715 1.00 85.62 102 TRP A N 1
ATOM 794 C CA . TRP A 1 102 ? 3.196 13.734 2.648 1.00 85.62 102 TRP A CA 1
ATOM 795 C C . TRP A 1 102 ? 3.925 14.661 1.662 1.00 85.62 102 TRP A C 1
ATOM 797 O O . TRP A 1 102 ? 3.395 15.702 1.287 1.00 85.62 102 TRP A O 1
ATOM 807 N N . LYS A 1 103 ? 5.147 14.317 1.233 1.00 84.44 103 LYS A N 1
ATOM 808 C CA . LYS A 1 103 ? 5.871 15.073 0.198 1.00 84.44 103 LYS A CA 1
ATOM 809 C C . LYS A 1 103 ? 5.394 14.714 -1.209 1.00 84.44 103 LYS A C 1
ATOM 811 O O . LYS A 1 103 ? 5.445 15.569 -2.084 1.00 84.44 103 LYS A O 1
ATOM 816 N N . ALA A 1 104 ? 4.981 13.466 -1.424 1.00 81.69 104 ALA A N 1
ATOM 817 C CA . ALA A 1 104 ? 4.441 12.997 -2.698 1.00 81.69 104 ALA A CA 1
ATOM 818 C C . ALA A 1 104 ? 2.927 13.254 -2.793 1.00 81.69 104 ALA A C 1
ATOM 820 O O . ALA A 1 104 ? 2.442 13.751 -3.804 1.00 81.69 104 ALA A O 1
ATOM 821 N N . GLU A 1 105 ? 2.199 12.952 -1.718 1.00 86.06 105 GLU A N 1
ATOM 822 C CA . GLU A 1 105 ? 0.739 12.981 -1.609 1.00 86.06 105 GLU A CA 1
ATOM 823 C C . GLU A 1 105 ? 0.353 13.618 -0.247 1.00 86.06 105 GLU A C 1
ATOM 825 O O . GLU A 1 105 ? 0.088 12.916 0.734 1.00 86.06 105 GLU A O 1
ATOM 830 N N . PRO A 1 106 ? 0.380 14.967 -0.144 1.00 88.12 106 PRO A N 1
ATOM 831 C CA . PRO A 1 106 ? 0.196 15.711 1.115 1.00 88.12 106 PRO A CA 1
ATOM 832 C C . PRO A 1 106 ? -1.226 15.677 1.681 1.00 88.12 106 PRO A C 1
ATOM 834 O O . PRO A 1 106 ? -1.455 16.137 2.797 1.00 88.12 106 PRO A O 1
ATOM 837 N N . GLN A 1 107 ? -2.196 15.221 0.897 1.00 90.81 107 GLN A N 1
ATOM 838 C CA . GLN A 1 107 ? -3.596 15.131 1.287 1.00 90.81 107 GLN A CA 1
ATOM 839 C C . GLN A 1 107 ? -4.049 13.685 1.155 1.00 90.81 107 GLN A C 1
ATOM 841 O O . GLN A 1 107 ? -3.591 12.975 0.262 1.00 90.81 107 GLN A O 1
ATOM 846 N N . THR A 1 108 ? -4.966 13.268 2.025 1.00 93.12 108 THR A N 1
ATOM 847 C CA . THR A 1 108 ? -5.627 11.975 1.865 1.00 93.12 108 THR A CA 1
ATOM 848 C C . THR A 1 108 ? -6.593 12.042 0.690 1.00 93.12 108 THR A C 1
ATOM 850 O O . THR A 1 108 ? -7.482 12.893 0.645 1.00 93.12 108 THR A O 1
ATOM 853 N N . ILE A 1 109 ? -6.403 11.132 -0.258 1.00 93.44 109 ILE A N 1
ATOM 854 C CA . ILE A 1 109 ? -7.221 10.963 -1.452 1.00 93.44 109 ILE A CA 1
ATOM 855 C C . ILE A 1 109 ? -7.935 9.622 -1.326 1.00 93.44 109 ILE A C 1
ATOM 857 O O . ILE A 1 109 ? -7.303 8.567 -1.297 1.00 93.44 109 ILE A O 1
ATOM 861 N N . GLU A 1 110 ? -9.260 9.662 -1.264 1.00 96.12 110 GLU A N 1
ATOM 862 C CA . GLU A 1 110 ? -10.099 8.466 -1.269 1.00 96.12 110 GLU A CA 1
ATOM 863 C C . GLU A 1 110 ? -10.196 7.888 -2.685 1.00 96.12 110 GLU A C 1
ATOM 865 O O . GLU A 1 110 ? -10.517 8.594 -3.643 1.00 96.12 110 GLU A O 1
ATOM 870 N N . LEU A 1 111 ? -9.937 6.589 -2.824 1.00 96.00 111 LEU A N 1
ATOM 871 C CA . LEU A 1 111 ? -10.010 5.864 -4.088 1.00 96.00 111 LEU A CA 1
ATOM 872 C C . LEU A 1 111 ? -11.316 5.061 -4.195 1.00 96.00 111 LEU A C 1
ATOM 874 O O . LEU A 1 111 ? -11.962 4.758 -3.188 1.00 96.00 111 LEU A O 1
ATOM 878 N N . PRO A 1 112 ? -11.716 4.642 -5.409 1.00 96.88 112 PRO A N 1
ATOM 879 C CA . PRO A 1 112 ? -12.769 3.648 -5.564 1.00 96.88 112 PRO A CA 1
ATOM 880 C C . PRO A 1 112 ? -12.443 2.370 -4.778 1.00 96.88 112 PRO A C 1
ATOM 882 O O . PRO A 1 112 ? -11.401 1.750 -4.988 1.00 96.88 112 PRO A O 1
ATOM 885 N N . ILE A 1 113 ? -13.351 1.955 -3.894 1.00 97.75 113 ILE A N 1
ATOM 886 C CA . ILE A 1 113 ? -13.148 0.783 -3.034 1.00 97.75 113 ILE A CA 1
ATOM 887 C C . ILE A 1 113 ? -13.193 -0.484 -3.891 1.00 97.75 113 ILE A C 1
ATOM 889 O O . ILE A 1 113 ? -14.232 -0.824 -4.462 1.00 97.75 113 ILE A O 1
ATOM 893 N N . LYS A 1 114 ? -12.070 -1.199 -3.949 1.00 97.19 114 LYS A N 1
ATOM 894 C CA . LYS A 1 114 ? -11.964 -2.524 -4.567 1.00 97.19 114 LYS A CA 1
ATOM 895 C C . LYS A 1 114 ? -11.818 -3.590 -3.478 1.00 97.19 114 LYS A C 1
ATOM 897 O O . LYS A 1 114 ? -11.224 -3.341 -2.426 1.00 97.19 114 LYS A O 1
ATOM 902 N N . ASP A 1 115 ? -12.353 -4.776 -3.738 1.00 97.25 115 ASP A N 1
ATOM 903 C CA . ASP A 1 115 ? -12.356 -5.872 -2.770 1.00 97.25 115 ASP A CA 1
ATOM 904 C C . ASP A 1 115 ? -10.941 -6.359 -2.418 1.00 97.25 115 ASP A C 1
ATOM 906 O O . ASP A 1 115 ? -10.060 -6.487 -3.270 1.00 97.25 115 ASP A O 1
ATOM 910 N N . GLY A 1 116 ? -10.744 -6.652 -1.134 1.00 96.19 116 GLY A N 1
ATOM 911 C CA . GLY A 1 116 ? -9.518 -7.198 -0.567 1.00 96.19 116 GLY A CA 1
ATOM 912 C C . GLY A 1 116 ? -9.583 -7.209 0.958 1.00 96.19 116 GLY A C 1
ATOM 913 O O . GLY A 1 116 ? -10.484 -6.635 1.560 1.00 96.19 116 GLY A O 1
ATOM 914 N N . TRP A 1 117 ? -8.635 -7.882 1.600 1.00 96.12 117 TRP A N 1
ATOM 915 C CA . TRP A 1 117 ? -8.590 -8.053 3.056 1.00 96.12 117 TRP A CA 1
ATOM 916 C C . TRP A 1 117 ? -7.245 -7.645 3.674 1.00 96.12 117 TRP A C 1
ATOM 918 O O . TRP A 1 117 ? -7.110 -7.689 4.888 1.00 96.12 117 TRP A O 1
ATOM 928 N N . LEU A 1 118 ? -6.245 -7.241 2.890 1.00 96.19 118 LEU A N 1
ATOM 929 C CA . LEU A 1 118 ? -4.981 -6.677 3.382 1.00 96.19 118 LEU A CA 1
ATOM 930 C C . LEU A 1 118 ? -4.921 -5.198 2.982 1.00 96.19 118 LEU A C 1
ATOM 932 O O . LEU A 1 118 ? -4.623 -4.890 1.828 1.00 96.19 118 LEU A O 1
ATOM 936 N N . ILE A 1 119 ? -5.251 -4.304 3.912 1.00 96.50 119 ILE A N 1
ATOM 937 C CA . ILE A 1 119 ? -5.339 -2.858 3.670 1.00 96.50 119 ILE A CA 1
ATOM 938 C C . ILE A 1 119 ? -3.931 -2.260 3.695 1.00 96.50 119 ILE A C 1
ATOM 940 O O . ILE A 1 119 ? -3.205 -2.460 4.670 1.00 96.50 119 ILE A O 1
ATOM 944 N N . GLN A 1 120 ? -3.568 -1.525 2.640 1.00 93.94 120 GLN A N 1
ATOM 945 C CA . GLN A 1 120 ? -2.240 -0.931 2.417 1.00 93.94 120 GLN A CA 1
ATOM 946 C C . GLN A 1 120 ? -2.258 0.598 2.264 1.00 93.94 120 GLN A C 1
ATOM 948 O O . GLN A 1 120 ? -1.347 1.163 1.666 1.00 93.94 120 GLN A O 1
ATOM 953 N N . ASP A 1 121 ? -3.284 1.258 2.786 1.00 94.38 121 ASP A N 1
ATOM 954 C CA . ASP A 1 121 ? -3.399 2.717 2.769 1.00 94.38 121 ASP A CA 1
ATOM 955 C C . ASP A 1 121 ? -2.266 3.373 3.569 1.00 94.38 121 ASP A C 1
ATOM 957 O O . ASP A 1 121 ? -1.823 2.836 4.590 1.00 94.38 121 ASP A O 1
ATOM 961 N N . ASP A 1 122 ? -1.819 4.554 3.141 1.00 91.06 122 ASP A N 1
ATOM 962 C CA . ASP A 1 122 ? -0.773 5.294 3.856 1.00 91.06 122 ASP A CA 1
ATOM 963 C C . ASP A 1 122 ? -1.245 5.759 5.238 1.00 91.06 122 ASP A C 1
ATOM 965 O O . ASP A 1 122 ? -0.474 5.741 6.196 1.00 91.06 122 ASP A O 1
ATOM 969 N N . ASN A 1 123 ? -2.514 6.166 5.340 1.00 91.38 123 ASN A N 1
ATOM 970 C CA . ASN A 1 123 ? -3.194 6.423 6.603 1.00 91.38 123 ASN A CA 1
ATOM 971 C C . ASN A 1 123 ? -4.713 6.264 6.452 1.00 91.38 123 ASN A C 1
ATOM 973 O O . ASN A 1 123 ? -5.425 7.206 6.105 1.00 91.38 123 ASN A O 1
ATOM 977 N N . PHE A 1 124 ? -5.224 5.072 6.749 1.00 94.94 124 PHE A N 1
ATOM 978 C CA . PHE A 1 124 ? -6.643 4.760 6.563 1.00 94.94 124 PHE A CA 1
ATOM 979 C C . PHE A 1 124 ? -7.572 5.621 7.441 1.00 94.94 124 PHE A C 1
ATOM 981 O O . PHE A 1 124 ? -8.658 6.003 7.006 1.00 94.94 124 PHE A O 1
ATOM 988 N N . LEU A 1 125 ? -7.144 5.973 8.661 1.00 93.62 125 LEU A N 1
ATOM 989 C CA . LEU A 1 125 ? -7.966 6.743 9.610 1.00 93.62 125 LEU A CA 1
ATOM 990 C C . LEU A 1 125 ? -8.082 8.231 9.255 1.00 93.62 125 LEU A C 1
ATOM 992 O O . LEU A 1 125 ? -8.918 8.924 9.831 1.00 93.62 125 LEU A O 1
ATOM 996 N N . ALA A 1 126 ? -7.281 8.720 8.305 1.00 94.50 126 ALA A N 1
ATOM 997 C CA . ALA A 1 126 ? -7.392 10.083 7.794 1.00 94.50 126 ALA A CA 1
ATOM 998 C C . ALA A 1 126 ? -8.553 10.264 6.790 1.00 94.50 126 ALA A C 1
ATOM 1000 O O . ALA A 1 126 ? -8.874 11.396 6.426 1.00 94.50 126 ALA A O 1
ATOM 1001 N N . CYS A 1 127 ? -9.193 9.176 6.344 1.00 97.00 127 CYS A N 1
ATOM 1002 C CA . CYS A 1 127 ? -10.333 9.230 5.426 1.00 97.00 127 CYS A CA 1
ATOM 1003 C C . CYS A 1 127 ? -11.600 9.799 6.086 1.00 97.00 127 CYS A C 1
ATOM 1005 O O . CYS A 1 127 ? -11.748 9.828 7.311 1.00 97.00 127 CYS A O 1
ATOM 1007 N N . SER A 1 128 ? -12.574 10.196 5.265 1.00 97.25 128 SER A N 1
ATOM 1008 C CA . SER A 1 128 ? -13.896 10.583 5.751 1.00 97.25 128 SER A CA 1
ATOM 1009 C C . SER A 1 128 ? -14.621 9.403 6.401 1.00 97.25 128 SER A C 1
ATOM 1011 O O . SER A 1 128 ? -14.466 8.244 6.012 1.00 97.25 128 SER A O 1
ATOM 1013 N N . GLU A 1 129 ? -15.505 9.696 7.355 1.00 97.69 129 GLU A N 1
ATOM 1014 C CA . GLU A 1 129 ? -16.309 8.662 8.014 1.00 97.69 129 GLU A CA 1
ATOM 1015 C C . GLU A 1 129 ? -17.134 7.835 7.015 1.00 97.69 129 GLU A C 1
ATOM 1017 O O . GLU A 1 129 ? -17.222 6.611 7.138 1.00 97.69 129 GLU A O 1
ATOM 1022 N N . LYS A 1 130 ? -17.698 8.487 5.989 1.00 98.38 130 LYS A N 1
ATOM 1023 C CA . LYS A 1 130 ? -18.452 7.818 4.921 1.00 98.38 130 LYS A CA 1
ATOM 1024 C C . LYS A 1 130 ? -17.597 6.753 4.235 1.00 98.38 130 LYS A C 1
ATOM 1026 O O . LYS A 1 130 ? -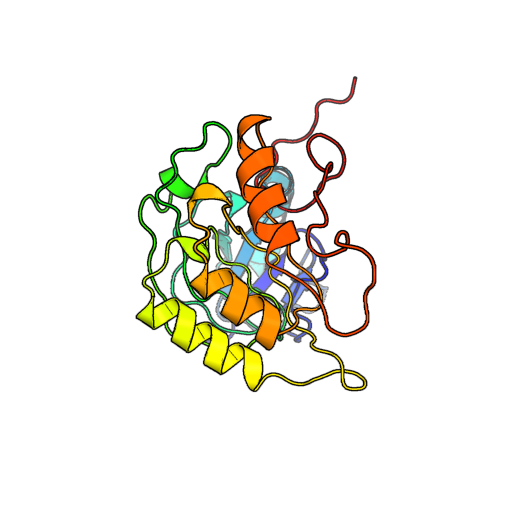18.063 5.630 4.039 1.00 98.38 130 LYS A O 1
ATOM 1031 N N . HIS A 1 131 ? -16.361 7.100 3.888 1.00 98.38 131 HIS A N 1
ATOM 1032 C CA . HIS A 1 131 ? -15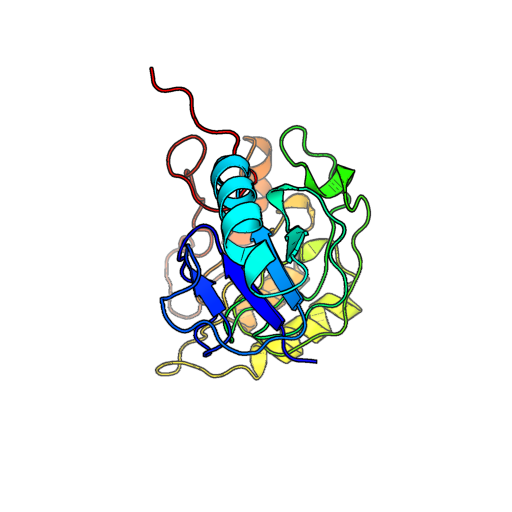.437 6.191 3.228 1.00 98.38 131 HIS A CA 1
ATOM 1033 C C . HIS A 1 131 ? -14.999 5.057 4.146 1.00 98.38 131 HIS A C 1
ATOM 1035 O O . HIS A 1 131 ? -15.125 3.892 3.773 1.00 98.38 131 HIS A O 1
ATOM 1041 N N . VAL A 1 132 ? -14.588 5.372 5.378 1.00 98.12 132 VAL A N 1
ATOM 1042 C CA . VAL A 1 132 ? -14.195 4.368 6.376 1.00 98.12 132 VAL A CA 1
ATOM 1043 C C . VAL A 1 132 ? -15.312 3.341 6.562 1.00 98.12 132 VAL A C 1
ATOM 1045 O O . VAL A 1 132 ? -15.078 2.140 6.430 1.00 98.12 132 VAL A O 1
ATOM 1048 N N . ARG A 1 133 ? -16.559 3.780 6.776 1.00 98.38 133 ARG A N 1
ATOM 1049 C CA . ARG A 1 133 ? -17.708 2.870 6.927 1.00 98.38 133 ARG A CA 1
ATOM 1050 C C . ARG A 1 133 ? -17.944 2.007 5.685 1.00 98.38 133 ARG A C 1
ATOM 1052 O O . ARG A 1 133 ? -18.238 0.820 5.830 1.00 98.38 133 ARG A O 1
ATOM 1059 N N . ALA A 1 134 ? -17.789 2.564 4.484 1.00 98.62 134 ALA A N 1
ATOM 1060 C CA . ALA A 1 134 ? -17.914 1.812 3.237 1.00 98.62 134 ALA A CA 1
ATOM 1061 C C . ALA A 1 134 ? -16.808 0.751 3.082 1.00 98.62 134 ALA A C 1
ATOM 1063 O O . ALA A 1 134 ? -17.091 -0.379 2.674 1.00 98.62 134 ALA A O 1
ATOM 1064 N N . VAL A 1 135 ? -15.573 1.066 3.483 1.00 98.19 135 VAL A N 1
ATOM 1065 C CA . VAL A 1 135 ? -14.465 0.102 3.520 1.00 98.19 135 VAL A CA 1
ATOM 1066 C C . VAL A 1 135 ? -14.748 -0.992 4.545 1.00 98.19 135 VAL A C 1
ATOM 1068 O O . VAL A 1 135 ? -14.656 -2.167 4.207 1.00 98.19 135 VAL A O 1
ATOM 1071 N N . PHE A 1 136 ? -15.206 -0.665 5.755 1.00 97.88 136 PHE A N 1
ATOM 1072 C CA . PHE A 1 136 ? -15.611 -1.680 6.737 1.00 97.88 136 PHE A CA 1
ATOM 1073 C C . PHE A 1 136 ? -16.746 -2.579 6.229 1.00 97.88 136 PHE A C 1
ATOM 1075 O O . PHE A 1 136 ? -16.706 -3.791 6.447 1.00 97.88 136 PHE A O 1
ATOM 1082 N N . ALA A 1 137 ? -17.731 -2.031 5.512 1.00 98.12 137 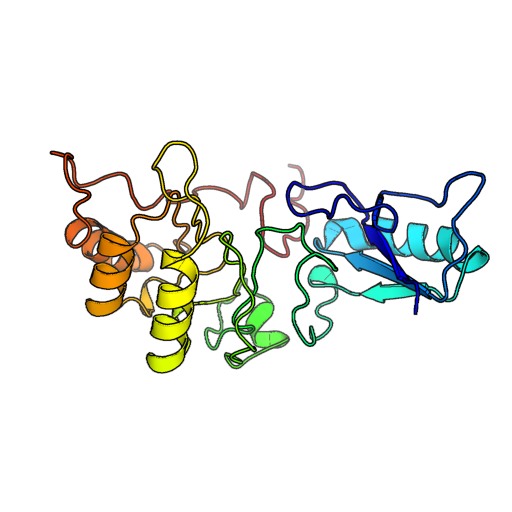ALA A N 1
ATOM 1083 C CA . ALA A 1 137 ? -18.774 -2.829 4.866 1.00 98.12 137 ALA A CA 1
ATOM 1084 C C . ALA A 1 137 ? -18.193 -3.786 3.807 1.00 98.12 137 ALA A C 1
ATOM 1086 O O . ALA A 1 137 ? -18.641 -4.928 3.693 1.00 98.12 137 ALA A O 1
ATOM 1087 N N . MET A 1 138 ? -17.160 -3.357 3.072 1.00 97.94 138 MET A N 1
ATOM 1088 C CA . MET A 1 138 ? -16.392 -4.226 2.178 1.00 97.94 138 MET A CA 1
ATOM 1089 C C . MET A 1 138 ? -15.609 -5.302 2.917 1.00 97.94 138 MET A C 1
ATOM 1091 O O . MET A 1 138 ? -15.652 -6.461 2.514 1.00 97.94 138 MET A O 1
ATOM 1095 N N . LEU A 1 139 ? -14.966 -4.968 4.028 1.00 97.50 139 LEU A N 1
ATOM 1096 C CA . LEU A 1 139 ? -14.163 -5.914 4.794 1.00 97.50 139 LEU A CA 1
ATOM 1097 C C . LEU A 1 139 ? -15.018 -7.007 5.449 1.00 97.50 139 LEU A C 1
ATOM 1099 O O . LEU A 1 139 ? -14.608 -8.166 5.483 1.00 97.50 139 LEU A O 1
ATOM 1103 N N . LYS A 1 140 ? -16.236 -6.680 5.903 1.00 96.00 140 LYS A N 1
ATOM 1104 C CA . LYS A 1 140 ? -17.162 -7.652 6.514 1.00 96.00 140 LYS A CA 1
ATOM 1105 C C . LYS A 1 140 ? -17.602 -8.768 5.564 1.00 96.00 140 LYS A C 1
ATOM 1107 O O . LYS A 1 140 ? -17.848 -9.879 6.028 1.00 96.00 140 LYS A O 1
ATOM 1112 N N . ARG A 1 141 ? -17.705 -8.487 4.260 1.00 95.69 141 ARG A N 1
ATOM 1113 C CA . ARG A 1 141 ? -18.091 -9.484 3.241 1.00 95.69 141 ARG A CA 1
ATOM 1114 C C . ARG A 1 141 ? -16.922 -10.343 2.749 1.00 95.69 141 ARG A C 1
ATOM 1116 O O . ARG A 1 141 ? -17.157 -11.290 2.003 1.00 95.69 141 ARG A O 1
ATOM 1123 N N . GLN A 1 142 ? -15.681 -10.028 3.133 1.00 96.00 142 GLN A N 1
ATOM 1124 C CA . GLN A 1 142 ? -14.516 -10.764 2.644 1.00 96.00 142 GLN A CA 1
ATOM 1125 C C . GLN A 1 142 ? -14.478 -12.208 3.171 1.00 96.00 142 GLN A C 1
ATOM 1127 O O . GLN A 1 142 ? -14.973 -12.486 4.272 1.00 96.00 142 GLN A O 1
ATOM 1132 N N . PRO A 1 143 ? -13.863 -13.143 2.420 1.00 88.50 143 PRO A N 1
ATOM 1133 C CA . PRO A 1 143 ? -13.765 -14.539 2.822 1.00 88.50 143 PRO A CA 1
ATOM 1134 C C . PRO A 1 143 ? -13.146 -14.724 4.212 1.00 88.50 143 PRO A C 1
ATOM 1136 O O . PRO A 1 143 ? -12.179 -14.065 4.601 1.00 88.50 143 PRO A O 1
ATOM 1139 N N . ARG A 1 144 ? -13.693 -15.682 4.965 1.00 91.19 144 ARG A N 1
ATOM 1140 C CA . ARG A 1 144 ? -13.175 -16.082 6.279 1.00 91.19 144 ARG A CA 1
ATOM 1141 C C . ARG A 1 144 ? -12.440 -17.407 6.161 1.00 91.19 144 ARG A C 1
ATOM 1143 O O . ARG A 1 144 ? -12.958 -18.375 5.609 1.00 91.19 144 ARG A O 1
ATOM 1150 N N . LYS A 1 145 ? -11.250 -17.497 6.753 1.00 89.06 145 LYS A N 1
ATOM 1151 C CA . LYS A 1 145 ? -10.455 -18.732 6.768 1.00 89.06 145 LYS A CA 1
ATOM 1152 C C . LYS A 1 145 ? -10.687 -19.476 8.072 1.00 89.06 145 LYS A C 1
ATOM 1154 O O . LYS A 1 145 ? -10.369 -18.961 9.141 1.00 89.06 145 LYS A O 1
ATOM 1159 N N . LYS A 1 146 ? -11.227 -20.698 7.989 1.00 90.31 146 LYS A N 1
ATOM 1160 C CA . LYS A 1 146 ? -11.588 -21.520 9.163 1.00 90.31 146 LYS A CA 1
ATOM 1161 C C . LYS A 1 146 ? -12.459 -20.740 10.168 1.00 90.31 146 LYS A C 1
ATOM 1163 O O . LYS A 1 146 ? -12.174 -20.718 11.361 1.00 90.31 146 LYS A O 1
ATOM 1168 N N . GLY A 1 147 ? -13.455 -20.007 9.662 1.00 87.44 147 GLY A N 1
ATOM 1169 C CA . GLY A 1 147 ? -14.350 -19.169 10.473 1.00 87.44 147 GLY A CA 1
ATOM 1170 C C . GLY A 1 147 ? -13.721 -17.888 11.042 1.00 87.44 147 GLY A C 1
ATOM 1171 O O . GLY A 1 147 ? -14.414 -17.095 11.679 1.00 87.44 147 GLY A O 1
ATOM 1172 N N . LYS A 1 148 ? -12.435 -17.615 10.798 1.00 87.00 148 LYS A N 1
ATOM 1173 C CA . LYS A 1 148 ? -11.737 -16.419 11.295 1.00 87.00 148 LYS A CA 1
ATOM 1174 C C . LYS A 1 148 ? -11.604 -15.358 10.206 1.00 87.00 148 LYS A C 1
ATOM 1176 O O . LYS A 1 148 ? -11.456 -15.694 9.030 1.00 87.00 148 LYS A O 1
ATOM 1181 N N . SER A 1 149 ? -11.674 -14.090 10.611 1.00 88.94 149 SER A N 1
ATOM 1182 C CA . SER A 1 149 ? -11.391 -12.964 9.719 1.00 88.94 149 SER A CA 1
ATOM 1183 C C . SER A 1 149 ? -9.984 -13.106 9.140 1.00 88.94 149 SER A C 1
ATOM 1185 O O . SER A 1 149 ? -9.072 -13.561 9.832 1.00 88.94 149 SER A O 1
ATOM 1187 N N . GLN A 1 150 ? -9.817 -12.749 7.869 1.00 93.56 150 GLN A N 1
ATOM 1188 C CA . GLN A 1 150 ? -8.501 -12.630 7.234 1.00 93.56 150 GLN A CA 1
ATOM 1189 C C . GLN A 1 150 ? -8.028 -11.180 7.161 1.00 93.56 150 GLN A C 1
ATOM 1191 O O . GLN A 1 150 ? -6.923 -10.942 6.675 1.00 93.56 150 GLN A O 1
ATOM 1196 N N . VAL A 1 151 ? -8.858 -10.243 7.628 1.00 95.25 151 VAL A N 1
ATOM 1197 C CA . VAL A 1 151 ? -8.615 -8.817 7.466 1.00 95.25 151 VAL A CA 1
ATOM 1198 C C . VAL A 1 151 ? -7.388 -8.398 8.255 1.00 95.25 151 VAL A C 1
ATOM 1200 O O . VAL A 1 151 ? -7.275 -8.720 9.436 1.00 95.25 151 VAL A O 1
ATOM 1203 N N . GLN A 1 152 ? -6.477 -7.686 7.610 1.00 94.19 152 GLN A N 1
ATOM 1204 C CA . GLN A 1 152 ? -5.309 -7.107 8.249 1.00 94.19 152 GLN A CA 1
ATOM 1205 C C . GLN A 1 152 ? -5.170 -5.660 7.811 1.00 94.19 152 GLN A C 1
ATOM 1207 O O . GLN A 1 152 ? -5.200 -5.360 6.618 1.00 94.19 152 GLN A O 1
ATOM 1212 N N . PHE A 1 153 ? -4.974 -4.785 8.785 1.00 92.75 153 PHE A N 1
ATOM 1213 C CA . PHE A 1 153 ? -4.563 -3.412 8.539 1.00 92.75 153 PHE A CA 1
ATOM 1214 C C . PHE A 1 153 ? -3.039 -3.380 8.600 1.00 92.75 153 PHE A C 1
ATOM 1216 O O . PHE A 1 153 ? -2.466 -3.362 9.688 1.00 92.75 153 PHE A O 1
ATOM 1223 N N . THR A 1 154 ? -2.402 -3.512 7.434 1.00 87.81 154 THR A N 1
ATOM 1224 C CA . THR A 1 154 ? -0.939 -3.586 7.279 1.00 87.81 154 THR A CA 1
ATOM 1225 C C . THR A 1 154 ? -0.313 -2.277 6.801 1.00 87.81 154 THR A C 1
ATOM 1227 O O . THR A 1 154 ? 0.902 -2.126 6.906 1.00 87.81 154 THR A O 1
ATOM 1230 N N . GLY A 1 155 ? -1.133 -1.349 6.304 1.00 80.88 155 GLY A N 1
ATOM 1231 C CA . GLY A 1 155 ? -0.791 0.052 6.079 1.00 80.88 155 GLY A CA 1
ATOM 1232 C C . GLY A 1 155 ? -0.860 0.898 7.355 1.00 80.88 155 GLY A C 1
ATOM 1233 O O . GLY A 1 155 ? -0.939 0.372 8.467 1.00 80.88 155 GLY A O 1
ATOM 1234 N N . GLY A 1 156 ? -0.827 2.218 7.193 1.00 79.94 156 GLY A N 1
ATOM 1235 C CA . GLY A 1 156 ? -0.832 3.151 8.313 1.00 79.94 156 GLY A CA 1
ATOM 1236 C C . GLY A 1 156 ? -2.192 3.222 9.007 1.00 79.94 156 GLY A C 1
ATOM 1237 O O . GLY A 1 156 ? -3.202 3.596 8.406 1.00 79.94 156 GLY A O 1
ATOM 1238 N N . LEU A 1 157 ? -2.202 2.903 10.299 1.00 85.81 157 LEU A N 1
ATOM 1239 C CA . LEU A 1 157 ? -3.230 3.340 11.237 1.00 85.81 157 LEU A CA 1
ATOM 1240 C C . LEU A 1 157 ? -2.567 4.269 12.242 1.00 85.81 157 LEU A C 1
ATOM 1242 O O . LEU A 1 157 ? -1.717 3.858 13.028 1.00 85.81 157 LEU A O 1
ATOM 1246 N N . GLU A 1 158 ? -2.944 5.532 12.167 1.00 86.62 158 GLU A N 1
ATOM 1247 C CA . GLU A 1 158 ? -2.417 6.581 13.021 1.00 86.62 158 GLU A CA 1
ATOM 1248 C C . GLU A 1 158 ? -3.272 6.712 14.293 1.00 86.62 158 GLU A C 1
ATOM 1250 O O . GLU A 1 158 ? -4.447 7.092 14.185 1.00 86.62 158 GLU A O 1
ATOM 1255 N N . PRO A 1 159 ? -2.721 6.426 15.489 1.00 81.81 159 PRO A N 1
ATOM 1256 C CA . PRO A 1 159 ? -3.459 6.544 16.743 1.00 81.81 159 PRO A CA 1
ATOM 1257 C C . PRO A 1 159 ? -4.086 7.922 16.965 1.00 81.81 159 PRO A C 1
ATOM 1259 O O . PRO A 1 159 ? -5.190 7.995 17.503 1.00 81.81 159 PRO A O 1
ATOM 1262 N N . ALA A 1 160 ? -3.444 9.004 16.511 1.00 82.38 160 ALA A N 1
ATOM 1263 C CA . ALA A 1 160 ? -3.961 10.362 16.680 1.00 82.38 160 ALA A CA 1
ATOM 1264 C C . ALA A 1 160 ? -5.299 10.618 15.952 1.00 82.38 160 ALA A C 1
ATOM 1266 O O . ALA A 1 160 ? -6.046 11.515 16.340 1.00 82.38 160 ALA A O 1
ATOM 1267 N N . PHE A 1 161 ? -5.636 9.835 14.917 1.00 87.88 161 PHE A N 1
ATOM 1268 C CA . PHE A 1 161 ? -6.935 9.909 14.229 1.00 87.88 161 PHE A CA 1
ATOM 1269 C C . PHE A 1 161 ? -7.950 8.876 14.724 1.00 87.88 161 PHE A C 1
ATOM 1271 O O . PHE A 1 161 ? -9.089 8.834 14.240 1.00 87.88 161 PHE A O 1
ATOM 1278 N N . LEU A 1 162 ? -7.568 8.024 15.672 1.00 86.50 162 LEU A N 1
ATOM 1279 C CA . LEU A 1 162 ? -8.469 7.025 16.209 1.00 86.50 162 LEU A CA 1
ATOM 1280 C C . LEU A 1 162 ? -9.587 7.698 17.020 1.00 86.50 162 LEU A C 1
ATOM 1282 O O . LEU A 1 162 ? -9.371 8.630 17.785 1.00 86.50 162 LEU A O 1
ATOM 1286 N N . LYS A 1 163 ? -10.812 7.214 16.824 1.00 87.69 163 LYS A N 1
ATOM 1287 C CA . LYS A 1 163 ? -12.039 7.713 17.455 1.00 87.69 163 LYS A CA 1
ATOM 1288 C C . LYS A 1 163 ? -12.797 6.512 17.997 1.00 87.69 163 LYS A C 1
ATOM 1290 O O . LYS A 1 163 ? -12.645 5.417 17.456 1.00 87.69 163 LYS A O 1
ATOM 1295 N N . ASP A 1 164 ? -13.659 6.709 18.985 1.00 84.62 164 ASP A N 1
ATOM 1296 C CA . ASP A 1 164 ? -14.381 5.600 19.624 1.00 84.62 164 ASP A CA 1
ATOM 1297 C C . ASP A 1 164 ? -15.180 4.755 18.620 1.00 84.62 164 ASP A C 1
ATOM 1299 O O . ASP A 1 164 ? -15.084 3.531 18.614 1.00 84.62 164 ASP A O 1
ATOM 1303 N N . TRP A 1 165 ? -15.850 5.393 17.655 1.00 88.94 165 TRP A N 1
ATOM 1304 C CA . TRP A 1 165 ? -16.602 4.665 16.628 1.00 88.94 165 TRP A CA 1
ATOM 1305 C C . TRP A 1 165 ? -15.712 3.851 15.668 1.00 88.94 165 TRP A C 1
ATOM 1307 O O . TRP A 1 165 ? -16.186 2.881 15.074 1.00 88.94 165 TRP A O 1
ATOM 1317 N N . HIS A 1 166 ? -14.427 4.200 15.508 1.00 90.88 166 HIS A N 1
ATOM 1318 C CA . HIS A 1 166 ? -13.469 3.344 14.801 1.00 90.88 166 HIS A CA 1
ATOM 1319 C C . HIS A 1 166 ? -13.219 2.058 15.594 1.00 90.88 166 HIS A C 1
ATOM 1321 O O . HIS A 1 166 ? -13.153 0.976 15.011 1.00 90.88 166 HIS A O 1
ATOM 1327 N N . VAL A 1 167 ? -13.104 2.169 16.921 1.00 85.81 167 VAL A N 1
ATOM 1328 C CA . VAL A 1 167 ? -12.887 1.023 17.810 1.00 85.81 167 VAL A CA 1
ATOM 1329 C C . VAL A 1 167 ? -14.068 0.062 17.745 1.00 85.81 167 VAL A C 1
ATOM 1331 O O . VAL A 1 167 ? -13.848 -1.140 17.600 1.00 85.81 167 VAL A O 1
ATOM 1334 N N . ASP A 1 168 ? -15.300 0.573 17.734 1.00 85.88 168 ASP A N 1
ATOM 1335 C CA . ASP A 1 168 ? -16.505 -0.250 17.578 1.00 85.88 168 ASP A CA 1
ATOM 1336 C C . ASP A 1 168 ? -16.501 -1.033 16.257 1.00 85.88 168 ASP A C 1
ATOM 1338 O O . ASP A 1 168 ? -16.777 -2.236 16.223 1.00 85.88 168 ASP A O 1
ATOM 1342 N N . LEU A 1 169 ? -16.130 -0.372 15.154 1.00 92.00 169 LEU A N 1
ATOM 1343 C CA . LEU A 1 169 ? -16.019 -1.014 13.843 1.00 92.00 169 LEU A CA 1
ATOM 1344 C C . LEU A 1 169 ? -14.943 -2.108 13.828 1.00 92.00 169 LEU A C 1
ATOM 1346 O O . LEU A 1 169 ? -15.166 -3.186 13.271 1.00 92.00 169 LEU A O 1
ATOM 1350 N N . LEU A 1 170 ? -13.787 -1.855 14.448 1.00 90.31 170 LEU A N 1
ATOM 1351 C CA . LEU A 1 170 ? -12.707 -2.835 14.577 1.00 90.31 170 LEU A CA 1
ATOM 1352 C C . LEU A 1 170 ? -13.131 -4.022 15.452 1.00 90.31 170 LEU A C 1
ATOM 1354 O O . LEU A 1 170 ? -12.863 -5.171 15.088 1.00 90.31 170 LEU A O 1
ATOM 1358 N N . ALA A 1 171 ? -13.808 -3.765 16.573 1.00 85.56 171 ALA A N 1
ATOM 1359 C CA . ALA A 1 171 ? -14.292 -4.779 17.508 1.00 85.56 171 ALA A CA 1
ATOM 1360 C C . ALA A 1 171 ? -15.333 -5.709 16.872 1.00 85.56 171 ALA A C 1
ATOM 1362 O O . ALA A 1 171 ? -15.302 -6.922 17.103 1.00 85.56 171 ALA A O 1
ATOM 1363 N N . ASP A 1 172 ? -16.212 -5.169 16.027 1.00 88.62 172 ASP A N 1
ATOM 1364 C CA . ASP A 1 172 ? -17.169 -5.964 15.259 1.00 88.62 172 ASP A CA 1
ATOM 1365 C C . ASP A 1 172 ? -16.483 -6.768 14.138 1.00 88.62 172 ASP A C 1
ATOM 1367 O O . ASP A 1 172 ? -16.711 -7.974 13.994 1.00 88.62 172 ASP A O 1
ATOM 1371 N N . LEU A 1 173 ? -15.575 -6.133 13.384 1.00 91.19 173 LEU A N 1
ATOM 1372 C CA . LEU A 1 173 ? -14.872 -6.762 12.261 1.00 91.19 173 LEU A CA 1
ATOM 1373 C C . LEU A 1 173 ? -13.926 -7.894 12.695 1.00 91.19 173 LEU A C 1
ATOM 1375 O O . LEU A 1 173 ? -13.739 -8.865 11.952 1.00 91.19 173 LEU A O 1
ATOM 1379 N N . LYS A 1 174 ? -13.326 -7.775 13.887 1.00 90.25 174 LYS A N 1
ATOM 1380 C CA . LYS A 1 174 ? -12.363 -8.728 14.469 1.00 90.25 174 LYS A CA 1
ATOM 1381 C C . LYS A 1 174 ? -11.221 -9.051 13.498 1.00 90.25 174 LYS A C 1
ATOM 1383 O O . LYS A 1 174 ? -11.066 -10.220 13.123 1.00 90.25 174 LYS A O 1
ATOM 1388 N N . PRO A 1 175 ? -10.454 -8.046 13.035 1.00 91.00 175 PRO A N 1
ATOM 1389 C CA . PRO A 1 175 ? -9.357 -8.272 12.103 1.00 91.00 175 PRO A CA 1
ATOM 1390 C C . PRO A 1 175 ? -8.330 -9.247 12.689 1.00 91.00 175 PRO A C 1
ATOM 1392 O O . PRO A 1 175 ? -8.124 -9.327 13.899 1.00 91.00 175 PRO A O 1
ATOM 1395 N N . ALA A 1 176 ? -7.677 -10.001 11.811 1.00 90.88 176 ALA A N 1
ATOM 1396 C CA . ALA A 1 176 ? -6.606 -10.916 12.176 1.00 90.88 176 ALA A CA 1
ATOM 1397 C C . ALA A 1 176 ? -5.372 -10.180 12.710 1.00 90.88 176 ALA A C 1
ATOM 1399 O O . ALA A 1 176 ? -4.647 -10.736 13.534 1.00 90.88 176 ALA A O 1
ATOM 1400 N N . GLN A 1 177 ? -5.116 -8.966 12.216 1.00 87.62 177 GLN A N 1
ATOM 1401 C CA . GLN A 1 177 ? -3.970 -8.161 12.615 1.00 87.62 177 GLN A CA 1
ATOM 1402 C C . GLN A 1 177 ? -4.224 -6.670 12.391 1.00 87.62 177 GLN A C 1
ATOM 1404 O O . GLN A 1 177 ? -4.851 -6.274 11.407 1.00 87.62 177 GLN A O 1
ATOM 1409 N N . ILE A 1 178 ? -3.698 -5.857 13.300 1.00 87.38 178 ILE A N 1
ATOM 1410 C CA . ILE A 1 178 ? -3.667 -4.402 13.217 1.00 87.38 178 ILE A CA 1
ATOM 1411 C C . ILE A 1 178 ? -2.227 -3.972 13.493 1.00 87.38 178 ILE A C 1
ATOM 1413 O O . ILE A 1 178 ? -1.658 -4.350 14.520 1.00 87.38 178 ILE A O 1
ATOM 1417 N N . PHE A 1 179 ? -1.648 -3.206 12.574 1.00 85.00 179 PHE A N 1
ATOM 1418 C CA . PHE A 1 179 ? -0.435 -2.433 12.819 1.00 85.00 179 PHE A CA 1
ATOM 1419 C C . PHE A 1 179 ? -0.821 -0.974 13.025 1.00 85.00 179 PHE A C 1
ATOM 1421 O O . PHE A 1 179 ? -1.731 -0.481 12.367 1.00 85.00 179 PHE A O 1
ATOM 1428 N N . SER A 1 180 ? -0.149 -0.305 13.954 1.00 82.56 180 SER A N 1
ATOM 1429 C CA . SER A 1 180 ? -0.401 1.092 14.294 1.00 82.56 180 SER A CA 1
ATOM 1430 C C . SER A 1 180 ? 0.923 1.797 14.534 1.00 82.56 180 SER A C 1
ATOM 1432 O O . SER A 1 180 ? 1.871 1.153 14.994 1.00 82.56 180 SER A O 1
ATOM 1434 N N . ALA A 1 181 ? 0.983 3.089 14.216 1.00 79.00 181 ALA A N 1
ATOM 1435 C CA . ALA A 1 181 ? 2.176 3.895 14.453 1.00 79.00 181 ALA A CA 1
ATOM 1436 C C . ALA A 1 181 ? 2.496 3.971 15.957 1.00 79.00 181 ALA A C 1
ATOM 1438 O O . ALA A 1 181 ? 1.593 4.0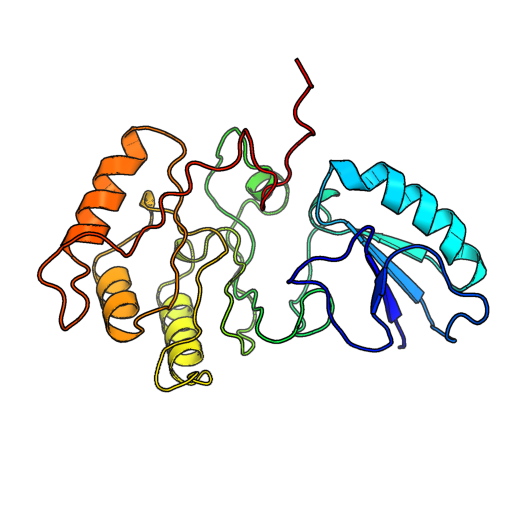71 16.788 1.00 79.00 181 ALA A O 1
ATOM 1439 N N . TYR A 1 182 ? 3.783 3.858 16.283 1.00 79.12 182 TYR A N 1
ATOM 1440 C CA . TYR A 1 182 ? 4.346 4.056 17.618 1.00 79.12 182 TYR A CA 1
ATOM 1441 C C . TYR A 1 182 ? 5.781 4.559 17.444 1.00 79.12 182 TYR A C 1
ATOM 1443 O O . TYR A 1 182 ? 6.751 3.823 17.642 1.00 79.12 182 TYR A O 1
ATOM 1451 N N . ASP A 1 183 ? 5.902 5.784 16.943 1.00 78.00 183 ASP A N 1
ATOM 1452 C CA . ASP A 1 183 ? 7.177 6.374 16.536 1.00 78.00 183 ASP A CA 1
ATOM 1453 C C . ASP A 1 183 ? 7.778 7.244 17.651 1.00 78.00 183 ASP A C 1
ATOM 1455 O O . ASP A 1 183 ? 8.998 7.407 17.732 1.00 78.00 183 ASP A O 1
ATOM 1459 N N . THR A 1 184 ? 6.937 7.772 18.543 1.00 74.44 184 THR A N 1
ATOM 1460 C CA . THR A 1 184 ? 7.318 8.586 19.700 1.00 74.44 184 THR A CA 1
ATOM 1461 C C . THR A 1 184 ? 6.607 8.120 20.977 1.00 74.44 184 THR A C 1
ATOM 1463 O O . THR A 1 184 ? 5.555 7.488 20.902 1.00 74.44 184 THR A O 1
ATOM 1466 N N . PRO A 1 185 ? 7.145 8.416 22.178 1.00 78.12 185 PRO A N 1
ATOM 1467 C CA . PRO A 1 185 ? 6.490 8.043 23.435 1.00 78.12 185 PRO A CA 1
ATOM 1468 C C . PRO A 1 185 ? 5.052 8.562 23.583 1.00 78.12 185 PRO A C 1
ATOM 1470 O O . PRO A 1 185 ? 4.235 7.897 24.218 1.00 78.12 185 PRO A O 1
ATOM 1473 N N . ASP A 1 186 ? 4.730 9.705 22.971 1.00 73.44 186 ASP A N 1
ATOM 1474 C CA . ASP A 1 186 ? 3.401 10.325 23.039 1.00 73.44 186 ASP A CA 1
ATOM 1475 C C . ASP A 1 186 ? 2.319 9.497 22.318 1.00 73.44 186 ASP A C 1
ATOM 1477 O O . ASP A 1 186 ? 1.134 9.606 22.637 1.00 73.44 186 ASP A O 1
ATOM 1481 N N . ASP A 1 187 ? 2.718 8.586 21.424 1.00 70.19 187 ASP A N 1
ATOM 1482 C CA . ASP A 1 187 ? 1.811 7.663 20.733 1.00 70.19 187 ASP A CA 1
ATOM 1483 C C . ASP A 1 187 ? 1.269 6.563 21.673 1.00 70.19 187 ASP A C 1
ATOM 1485 O O . ASP A 1 187 ? 0.306 5.865 21.342 1.00 70.19 187 ASP A O 1
ATOM 1489 N N . LEU A 1 188 ? 1.864 6.388 22.864 1.00 74.25 188 LEU A N 1
ATOM 1490 C CA . LEU A 1 188 ? 1.535 5.297 23.786 1.00 74.25 188 LEU A CA 1
ATOM 1491 C C . LEU A 1 188 ? 0.125 5.423 24.366 1.00 74.25 188 LEU A C 1
ATOM 1493 O O . LEU A 1 188 ? -0.610 4.436 24.417 1.00 74.25 188 LEU A O 1
ATOM 1497 N N . GLU A 1 189 ? -0.255 6.612 24.831 1.00 73.69 189 GLU A N 1
ATOM 1498 C CA . GLU A 1 189 ? -1.535 6.799 25.519 1.00 73.69 189 GLU A CA 1
ATOM 1499 C C . GLU A 1 189 ? -2.734 6.567 24.578 1.00 73.69 189 GLU A C 1
ATOM 1501 O O . GLU A 1 189 ? -3.614 5.777 24.938 1.00 73.69 189 GLU A O 1
ATOM 1506 N N . PRO A 1 190 ? -2.756 7.111 23.340 1.00 70.62 190 PRO A N 1
ATOM 1507 C CA . PRO A 1 190 ? -3.771 6.757 22.347 1.00 70.62 190 PRO A CA 1
ATOM 1508 C C . PRO A 1 190 ? -3.875 5.246 22.089 1.00 70.62 190 PRO A C 1
ATOM 1510 O O . PRO A 1 190 ? -4.981 4.706 22.021 1.00 70.62 190 PRO A O 1
ATOM 1513 N N . LEU A 1 191 ? -2.743 4.533 22.007 1.00 72.69 191 LEU A N 1
ATOM 1514 C CA . LEU A 1 191 ? -2.717 3.075 21.830 1.00 72.69 191 LEU A CA 1
ATOM 1515 C C . LEU A 1 191 ? -3.280 2.321 23.042 1.00 72.69 191 LEU A C 1
ATOM 1517 O O . LEU A 1 191 ? -3.987 1.323 22.879 1.00 72.69 191 LEU A O 1
ATOM 1521 N N . ILE A 1 192 ? -2.991 2.781 24.263 1.00 70.75 192 ILE A N 1
ATOM 1522 C CA . ILE A 1 192 ? -3.528 2.194 25.497 1.00 70.75 192 ILE A CA 1
ATOM 1523 C C . ILE A 1 192 ? -5.043 2.384 25.560 1.00 70.75 192 ILE A C 1
ATOM 1525 O O . ILE A 1 192 ? -5.762 1.429 25.864 1.00 70.75 192 ILE A O 1
ATOM 1529 N N . VAL A 1 193 ? -5.540 3.588 25.271 1.00 67.88 193 VAL A N 1
ATOM 1530 C CA . VAL A 1 193 ? -6.981 3.888 25.251 1.00 67.88 193 VAL A CA 1
ATOM 1531 C C . VAL A 1 193 ? -7.687 3.033 24.198 1.00 67.88 193 VAL A C 1
ATOM 1533 O O . VAL A 1 193 ? -8.662 2.347 24.512 1.00 67.88 193 VAL A O 1
ATOM 1536 N N . ALA A 1 194 ? -7.129 2.967 22.987 1.00 66.88 194 ALA A N 1
ATOM 1537 C CA . ALA A 1 194 ? -7.605 2.094 21.919 1.00 66.88 194 ALA A CA 1
ATOM 1538 C C . ALA A 1 194 ? -7.672 0.621 22.351 1.00 66.88 194 ALA A C 1
ATOM 1540 O O . ALA A 1 194 ? -8.661 -0.072 22.105 1.00 66.88 194 ALA A O 1
ATOM 1541 N N . GLY A 1 195 ? -6.616 0.142 23.016 1.00 66.75 195 GLY A N 1
ATOM 1542 C CA . GLY A 1 195 ? -6.511 -1.227 23.509 1.00 66.75 195 GLY A CA 1
ATOM 1543 C C . GLY A 1 195 ? -7.512 -1.547 24.620 1.00 66.75 195 GLY A C 1
ATOM 1544 O O . GLY A 1 195 ? -8.080 -2.634 24.620 1.00 66.75 195 GLY A O 1
ATOM 1545 N N . LYS A 1 196 ? -7.776 -0.606 25.536 1.00 66.12 196 LYS A N 1
ATOM 1546 C CA . LYS A 1 196 ? -8.776 -0.758 26.610 1.00 66.12 196 LYS A CA 1
ATOM 1547 C C . LYS A 1 196 ? -10.198 -0.865 26.060 1.00 66.12 196 LYS A C 1
ATOM 1549 O O . LYS A 1 196 ? -10.972 -1.688 26.546 1.00 66.12 196 LYS A O 1
ATOM 1554 N N . ASN A 1 197 ? -10.515 -0.072 25.039 1.00 59.16 197 ASN A N 1
ATOM 1555 C CA . ASN A 1 197 ? -11.834 -0.066 24.406 1.00 59.16 197 ASN A CA 1
ATOM 1556 C C . ASN A 1 197 ? -12.049 -1.295 23.499 1.00 59.16 197 ASN A C 1
ATOM 1558 O O . ASN A 1 197 ? -13.185 -1.694 23.246 1.00 59.16 197 ASN A O 1
ATOM 1562 N N . TYR A 1 198 ? -10.973 -1.962 23.066 1.00 57.19 198 TYR A N 1
ATOM 1563 C CA . TYR A 1 198 ? -11.052 -3.206 22.309 1.00 57.19 198 TYR A CA 1
ATOM 1564 C C . TYR A 1 198 ? -11.010 -4.443 23.220 1.00 57.19 198 TYR A C 1
ATOM 1566 O O . TYR A 1 198 ? -9.949 -4.922 23.624 1.00 57.19 198 TYR A O 1
ATOM 1574 N N . ARG A 1 199 ? -12.175 -5.046 23.487 1.00 53.28 199 ARG A N 1
ATOM 1575 C CA . ARG A 1 199 ? -12.267 -6.340 24.183 1.00 53.28 199 ARG A CA 1
ATOM 1576 C C . ARG A 1 199 ? -12.709 -7.438 23.209 1.00 53.28 199 ARG A C 1
ATOM 1578 O O . ARG A 1 199 ? -13.896 -7.521 22.895 1.00 53.28 199 ARG A O 1
ATOM 1585 N N . PRO A 1 200 ? -11.806 -8.311 22.719 1.00 47.72 200 PRO A N 1
ATOM 1586 C CA . PRO A 1 200 ? -12.235 -9.422 21.884 1.00 47.72 200 PRO A CA 1
ATOM 1587 C C . PRO A 1 200 ? -13.083 -10.393 22.728 1.00 47.72 200 PRO A C 1
ATOM 1589 O O . PRO A 1 200 ? -12.702 -10.712 23.861 1.00 47.72 200 PRO A O 1
ATOM 1592 N N . PRO A 1 201 ? -14.224 -10.888 22.214 1.00 42.22 201 PRO A N 1
ATOM 1593 C CA . PRO A 1 201 ? -15.073 -11.807 22.966 1.00 42.22 201 PRO A CA 1
ATOM 1594 C C . PRO A 1 201 ? -14.309 -13.099 23.293 1.00 42.22 201 PRO A C 1
ATOM 1596 O O . PRO A 1 201 ? -13.774 -13.751 22.396 1.00 42.22 201 PRO A O 1
ATOM 1599 N N . GLY A 1 202 ? -14.253 -13.448 24.585 1.00 46.19 202 GLY A N 1
ATOM 1600 C CA . GLY A 1 202 ? -13.555 -14.631 25.109 1.00 46.19 202 GLY A CA 1
ATOM 1601 C C . GLY A 1 202 ? -12.153 -14.390 25.696 1.00 46.19 202 GLY A C 1
ATOM 1602 O O . GLY A 1 202 ? -11.500 -15.359 26.073 1.00 46.19 202 GLY A O 1
ATOM 1603 N N . SER A 1 203 ? -11.678 -13.140 25.796 1.00 43.19 203 SER A N 1
ATOM 1604 C CA . SER A 1 203 ? -10.396 -12.801 26.439 1.00 43.19 203 SER A CA 1
ATOM 1605 C C . SER A 1 203 ? -10.580 -12.145 27.815 1.00 43.19 203 SER A C 1
ATOM 1607 O O . SER A 1 203 ? -11.272 -11.132 27.940 1.00 43.19 203 SER A O 1
ATOM 1609 N N . ASN A 1 204 ? -9.898 -12.681 28.835 1.00 36.78 204 ASN A N 1
ATOM 1610 C CA . ASN A 1 204 ? -9.740 -12.047 30.154 1.00 36.78 204 ASN A CA 1
ATOM 1611 C C . ASN A 1 204 ? -8.546 -11.072 30.213 1.00 36.78 204 ASN A C 1
ATOM 1613 O O . ASN A 1 204 ? -8.283 -10.497 31.265 1.00 36.78 204 ASN A O 1
ATOM 1617 N N . SER A 1 205 ? -7.825 -10.872 29.104 1.00 33.69 205 SER A N 1
ATOM 1618 C CA . SER A 1 205 ? -6.690 -9.950 29.012 1.00 33.69 205 SER A CA 1
ATOM 1619 C C . SER A 1 205 ? -6.893 -8.896 27.917 1.00 33.69 205 SER A C 1
ATOM 1621 O O . SER A 1 205 ? -7.373 -9.188 26.819 1.00 33.69 205 SER A O 1
ATOM 1623 N N . VAL A 1 206 ? -6.510 -7.657 28.240 1.00 36.72 206 VAL A N 1
ATOM 1624 C CA . VAL A 1 206 ? -6.648 -6.436 27.414 1.00 36.72 206 VAL A CA 1
ATOM 1625 C C . VAL A 1 206 ? -5.641 -6.405 26.248 1.00 36.72 206 VAL A C 1
ATOM 1627 O O . VAL A 1 206 ? -5.658 -5.527 25.395 1.00 36.72 206 VAL A O 1
ATOM 1630 N N . THR A 1 207 ? -4.745 -7.384 26.158 1.00 38.31 207 THR A N 1
ATOM 1631 C CA . THR A 1 207 ? -3.493 -7.211 25.417 1.00 38.31 207 THR A CA 1
ATOM 1632 C C . THR A 1 207 ? -3.328 -8.299 24.370 1.00 38.31 207 THR A C 1
ATOM 1634 O O . THR A 1 207 ? -2.780 -9.362 24.655 1.00 38.31 207 THR A O 1
ATOM 1637 N N . LYS A 1 208 ? -3.824 -8.054 23.149 1.00 38.69 208 LYS A N 1
ATOM 1638 C CA . LYS A 1 208 ? -3.374 -8.767 21.933 1.00 38.69 208 LYS A CA 1
ATOM 1639 C C . LYS A 1 208 ? -3.801 -8.126 20.606 1.00 38.69 208 LYS A C 1
ATOM 1641 O O . LYS A 1 208 ? -3.828 -8.825 19.598 1.00 38.69 208 LYS A O 1
ATOM 1646 N N . LEU A 1 209 ? -4.160 -6.839 20.585 1.00 42.31 209 LEU A N 1
ATOM 1647 C CA . LEU A 1 209 ? -4.610 -6.204 19.341 1.00 42.31 209 LEU A CA 1
ATOM 1648 C C . LEU A 1 209 ? -3.511 -5.428 18.618 1.00 42.31 209 LEU A C 1
ATOM 1650 O O . LEU A 1 209 ? -3.347 -5.583 17.412 1.00 42.31 209 LEU A O 1
ATOM 1654 N N . PHE A 1 210 ? -2.727 -4.650 19.354 1.00 43.25 210 PHE A N 1
ATOM 1655 C CA . PHE A 1 210 ? -1.591 -3.952 18.782 1.00 43.25 210 PHE A CA 1
ATOM 1656 C C . PHE A 1 210 ? -0.375 -4.864 18.865 1.00 43.25 210 PHE A C 1
ATOM 1658 O O . PHE A 1 210 ? 0.202 -5.068 19.934 1.00 43.25 210 PHE A O 1
ATOM 1665 N N . ALA A 1 211 ? 0.030 -5.425 17.728 1.00 38.19 211 ALA A N 1
ATOM 1666 C CA . ALA A 1 211 ? 1.442 -5.710 17.564 1.00 38.19 211 ALA A CA 1
ATOM 1667 C C . ALA A 1 211 ? 2.114 -4.340 17.438 1.00 38.19 211 ALA A C 1
ATOM 1669 O O . ALA A 1 211 ? 2.195 -3.794 16.342 1.00 38.19 211 ALA A O 1
ATOM 1670 N N . ALA A 1 212 ? 2.528 -3.758 18.567 1.00 33.94 212 ALA A N 1
ATOM 1671 C CA . ALA A 1 212 ? 3.477 -2.660 18.544 1.00 33.94 212 ALA A CA 1
ATOM 1672 C C . ALA A 1 212 ? 4.741 -3.227 17.897 1.00 33.94 212 ALA A C 1
ATOM 1674 O O . ALA A 1 212 ? 5.494 -3.988 18.510 1.00 33.94 212 ALA A O 1
ATOM 1675 N N . THR A 1 213 ? 4.924 -2.969 16.607 1.00 29.09 213 THR A N 1
ATOM 1676 C CA . THR A 1 213 ? 6.166 -3.302 15.933 1.00 29.09 213 THR A CA 1
ATOM 1677 C C . THR A 1 213 ? 7.242 -2.382 16.472 1.00 29.09 213 THR A C 1
ATOM 1679 O O . THR A 1 213 ? 7.524 -1.337 15.904 1.00 29.09 213 THR A O 1
ATOM 1682 N N . PHE A 1 214 ? 7.929 -2.831 17.519 1.00 30.25 214 PHE A N 1
ATOM 1683 C CA . PHE A 1 214 ? 9.350 -2.540 17.653 1.00 30.25 214 PHE A CA 1
ATOM 1684 C C . PHE A 1 214 ? 10.085 -3.325 16.551 1.00 30.25 214 PHE A C 1
ATOM 1686 O O . PHE A 1 214 ? 10.565 -4.441 16.746 1.00 30.25 214 PHE A O 1
ATOM 1693 N N . SER A 1 215 ? 10.025 -2.813 15.322 1.00 24.34 215 SER A N 1
ATOM 1694 C CA . SER A 1 215 ? 10.720 -3.308 14.123 1.00 24.34 215 SER A CA 1
ATOM 1695 C C . SER A 1 215 ? 10.198 -2.497 12.938 1.00 24.34 215 SER A C 1
ATOM 1697 O O . SER A 1 215 ? 9.095 -2.746 12.478 1.00 24.34 215 SER A O 1
ATOM 1699 N N . SER A 1 216 ? 10.905 -1.508 12.401 1.00 30.06 216 SER A N 1
ATOM 1700 C CA . SER A 1 216 ? 12.235 -1.682 11.834 1.00 30.06 216 SER A CA 1
ATOM 1701 C C . SER A 1 216 ? 12.936 -0.327 11.622 1.00 30.06 216 SER A C 1
ATOM 1703 O O . SER A 1 216 ? 12.952 0.216 10.520 1.00 30.06 216 SER A O 1
ATOM 1705 N N . VAL A 1 217 ? 13.675 0.128 12.627 1.00 29.70 217 VAL A N 1
ATOM 1706 C CA . VAL A 1 217 ? 15.005 0.706 12.357 1.00 29.70 217 VAL A CA 1
ATOM 1707 C C . VAL A 1 217 ? 16.063 -0.422 12.309 1.00 29.70 217 VAL A C 1
ATOM 1709 O O . VAL A 1 217 ? 17.206 -0.193 11.937 1.00 29.70 217 VAL A O 1
ATOM 1712 N N . MET A 1 218 ? 15.675 -1.687 12.570 1.00 28.39 218 MET A N 1
ATOM 1713 C CA . MET A 1 218 ? 16.575 -2.855 12.522 1.00 28.39 218 MET A CA 1
ATOM 1714 C C . MET A 1 218 ? 16.049 -4.144 11.831 1.00 28.39 218 MET A C 1
ATOM 1716 O O . MET A 1 218 ? 16.705 -5.174 11.954 1.00 28.39 218 MET A O 1
ATOM 1720 N N . SER A 1 219 ? 14.930 -4.177 11.080 1.00 26.62 219 SER A N 1
ATOM 1721 C CA . SER A 1 219 ? 14.467 -5.461 10.471 1.00 26.62 219 SER A CA 1
ATOM 1722 C C . SER A 1 219 ? 13.739 -5.428 9.107 1.00 26.62 219 SER A C 1
ATOM 1724 O O . SER A 1 219 ? 13.100 -6.403 8.709 1.00 26.62 219 SER A O 1
ATOM 1726 N N . GLY A 1 220 ? 13.897 -4.367 8.318 1.00 28.59 220 GLY A N 1
ATOM 1727 C CA . GLY A 1 220 ? 13.586 -4.303 6.887 1.00 28.59 220 GLY A CA 1
ATOM 1728 C C . GLY A 1 220 ? 12.152 -4.643 6.461 1.00 28.59 220 GLY A C 1
ATOM 1729 O O . GLY A 1 220 ? 11.985 -5.379 5.487 1.00 28.59 220 GLY A O 1
ATOM 1730 N N . ARG A 1 221 ? 11.102 -4.136 7.126 1.00 29.69 221 ARG A N 1
ATOM 1731 C CA . ARG A 1 221 ? 9.716 -4.304 6.639 1.00 29.69 221 ARG A CA 1
ATOM 1732 C C . ARG A 1 221 ? 8.926 -2.997 6.633 1.00 29.69 221 ARG A C 1
ATOM 1734 O O . ARG A 1 221 ? 8.620 -2.456 7.680 1.00 29.69 221 ARG A O 1
ATOM 1741 N N . PHE A 1 222 ? 8.590 -2.577 5.411 1.00 30.80 222 PHE A N 1
ATOM 1742 C CA . PHE A 1 222 ? 7.605 -1.558 5.034 1.00 30.80 222 PHE A CA 1
ATOM 1743 C C . PHE A 1 222 ? 7.774 -0.171 5.661 1.00 30.80 222 PHE A C 1
ATOM 1745 O O . PHE A 1 222 ? 6.979 0.277 6.467 1.00 30.80 222 PHE A O 1
ATOM 1752 N N . GLN A 1 223 ? 8.787 0.528 5.167 1.00 30.27 223 GLN A N 1
ATOM 1753 C CA . GLN A 1 223 ? 8.824 1.970 4.930 1.00 30.27 223 GLN A CA 1
ATOM 1754 C C . GLN A 1 223 ? 9.837 2.156 3.784 1.00 30.27 223 GLN A C 1
ATOM 1756 O O . GLN A 1 223 ? 10.609 1.238 3.485 1.00 30.27 223 GLN A O 1
ATOM 1761 N N . CYS A 1 224 ? 9.854 3.300 3.107 1.00 28.53 224 CYS A N 1
ATOM 1762 C CA . CYS A 1 224 ? 10.995 3.698 2.276 1.00 28.53 224 CYS A CA 1
ATOM 1763 C C . CYS A 1 224 ? 12.243 3.845 3.172 1.00 28.53 224 CYS A C 1
ATOM 1765 O O . CYS A 1 224 ? 12.612 4.949 3.551 1.00 28.53 224 CYS A O 1
ATOM 1767 N N . LEU A 1 225 ? 12.857 2.734 3.577 1.00 34.31 225 LEU A N 1
ATOM 1768 C CA . LEU A 1 225 ? 14.024 2.696 4.457 1.00 34.31 225 LEU A CA 1
ATOM 1769 C C . LEU A 1 225 ? 15.275 2.936 3.615 1.00 34.31 225 LEU A C 1
ATOM 1771 O O . LEU A 1 225 ? 15.700 2.078 2.866 1.00 34.31 225 LEU A O 1
ATOM 1775 N N . THR A 1 226 ? 15.943 4.072 3.722 1.00 30.72 226 THR A N 1
ATOM 1776 C CA . THR A 1 226 ? 17.362 4.090 3.340 1.00 30.72 226 THR A CA 1
ATOM 1777 C C . THR A 1 226 ? 18.103 2.987 4.114 1.00 30.72 226 THR A C 1
ATOM 1779 O O . THR A 1 226 ? 17.803 2.735 5.281 1.00 30.72 226 THR A O 1
ATOM 1782 N N . LYS A 1 227 ? 19.009 2.273 3.435 1.00 29.83 227 LYS A N 1
ATOM 1783 C CA . LYS A 1 227 ? 19.752 1.108 3.951 1.00 29.83 227 LYS A CA 1
ATOM 1784 C C . LYS A 1 227 ? 20.351 1.409 5.343 1.00 29.83 227 LYS A C 1
ATOM 1786 O O . LYS A 1 227 ? 20.928 2.483 5.495 1.00 29.83 227 LYS A O 1
ATOM 1791 N N . PRO A 1 228 ? 20.284 0.498 6.334 1.00 33.38 228 PRO A N 1
ATOM 1792 C CA . PRO A 1 228 ? 21.035 0.678 7.569 1.00 33.38 228 PRO A CA 1
ATOM 1793 C C . PRO A 1 228 ? 22.529 0.570 7.251 1.00 33.38 228 PRO A C 1
ATOM 1795 O O . PRO A 1 228 ? 22.971 -0.423 6.660 1.00 33.38 228 PRO A O 1
ATOM 1798 N N . GLU A 1 229 ? 23.303 1.592 7.614 1.00 34.22 229 GLU A N 1
ATOM 1799 C CA . GLU A 1 229 ? 24.761 1.505 7.629 1.00 34.22 229 GLU A CA 1
ATOM 1800 C C . GLU A 1 229 ? 25.169 0.393 8.597 1.00 34.22 229 GLU A C 1
ATOM 1802 O O . GLU A 1 229 ? 24.775 0.380 9.765 1.00 34.22 229 GLU A O 1
ATOM 1807 N N . ARG A 1 230 ? 25.928 -0.581 8.087 1.00 31.14 230 ARG A N 1
ATOM 1808 C CA . ARG A 1 230 ? 26.561 -1.597 8.927 1.00 31.14 230 ARG A CA 1
ATOM 1809 C C . ARG A 1 230 ? 27.615 -0.888 9.779 1.00 31.14 230 ARG A C 1
ATOM 1811 O O . ARG A 1 230 ? 28.603 -0.416 9.224 1.00 31.14 230 ARG A O 1
ATOM 1818 N N . ARG A 1 231 ? 27.385 -0.812 11.089 1.00 34.25 231 ARG A N 1
ATOM 1819 C CA . ARG A 1 231 ? 28.478 -0.790 12.065 1.00 34.25 231 ARG A CA 1
ATOM 1820 C C . ARG A 1 231 ? 28.930 -2.217 12.328 1.00 34.25 231 ARG A C 1
ATOM 1822 O O . ARG A 1 231 ? 28.047 -3.107 12.318 1.00 34.25 231 ARG A O 1
#

pLDDT: mean 82.37, std 20.97, range [24.34, 98.62]

Foldseek 3Di:
DFEQEEECDDDLFQFDDPSGYHAAADPDHDQGAEYEYEYAALVCVVVSVVRQVRCVVRYHYDYDYVLNLDDDDADDARPGTYHQEWEQWAADCDPDVPACRCVSHNAIGGHDGDAHQEYAYQELLSDDPVSNVVNLVRQQPDDADVNHRQHEDPHEHELVSDDLVVLVSCLVSVHPAYEYDDPDPVSVVSVVVSLQSRDRPPDPDSDDHYPDPPDDVPHDDDGNDDDDDDD

Organism: NCBI:txid412755

InterPro domains:
  IPR007197 Radical SAM [SFLDS00029] (87-182)
  IPR058240 Radical SAM superfamily [SSF102114] (67-175)